Protein AF-J9FJ60-F1 (afdb_monomer_lite)

Foldseek 3Di:
DKFFLDFDWDQALVRDTDTFCPPPDDGGKAFQDKAVGGDQAPVSVQVSQQPDPAQWIWTFIQDPNDTDITITGWGQHVVRGTDNRTDIGNDDDDDFAFPDADPVQKTWRFDAFDADPSPRHRDDDQKAWDFDWAFPDWAPADVVGHIDTDIDGDDDPVGTQFMWHDTDRGGTMGGGPCVVVRDPDPPDD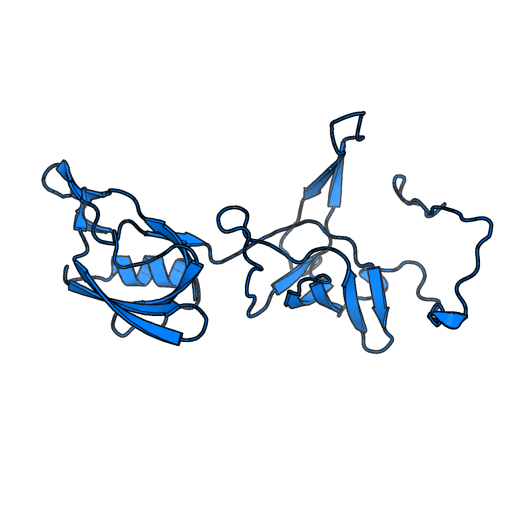DDDDPVPDDDDDDDDWDCPVPDTD

Sequence (213 aa):
GVMVLGTDAVEGADGNPCEPADHIVRQGDYITGLNDEVITNKKELIAAVKKLDNENVVLHLRRKDHPVDVRLKAVESSEKEYRLGIWVRDNAQGLGTVTFLNGNSQFGALGHGIHDVDTNELLEIAKGSLYETSISSIQKGEDGSPGGMEGVIVYNRYNLLGEITKNTEAGIFGTVDRIDELFADQTPLKAGEKTEIEKGPAKIRCCVDGAVK

Radius of gyration: 22.73 Å; chains: 1; bounding box: 59×41×57 Å

Organism: NCBI:txid749906

InterPro domains:
  IPR008763 Peptidase S55, SpoIVB [PF05580] (80-210)
  IPR008763 Peptidase S55, SpoIVB [PS51494] (66-213)
  IPR036034 PDZ superfamily [G3DSA:2.30.42.10] (1-83)
  IPR036034 PDZ superfamily [SSF50156] (19-101)

Structure (mmCIF, N/CA/C/O backbone):
data_AF-J9FJ60-F1
#
_entry.id   AF-J9FJ60-F1
#
loop_
_atom_site.group_PDB
_atom_site.id
_atom_site.type_symbol
_atom_site.label_atom_id
_atom_site.label_alt_id
_atom_site.label_comp_id
_atom_site.label_asym_id
_atom_site.label_entity_id
_atom_site.label_seq_id
_atom_site.pdbx_PDB_ins_code
_atom_site.Cartn_x
_atom_site.Cartn_y
_atom_site.Cartn_z
_atom_site.occupancy
_atom_site.B_iso_or_equiv
_atom_site.auth_seq_id
_atom_site.auth_comp_id
_atom_site.auth_asym_id
_atom_site.auth_atom_id
_atom_site.pdbx_PDB_model_num
ATOM 1 N N . GLY A 1 1 ? 2.332 -6.542 -7.787 1.00 84.69 1 GLY A N 1
ATOM 2 C CA . GLY A 1 1 ? 2.510 -5.633 -8.927 1.00 84.69 1 GLY A CA 1
ATOM 3 C C . GLY A 1 1 ? 2.683 -4.232 -8.395 1.00 84.69 1 GLY A C 1
ATOM 4 O O . GLY A 1 1 ? 2.291 -3.976 -7.264 1.00 84.69 1 GLY A O 1
ATOM 5 N N . VAL A 1 2 ? 3.279 -3.348 -9.180 1.00 90.12 2 VAL A N 1
ATOM 6 C CA . VAL A 1 2 ? 3.623 -1.979 -8.781 1.00 90.12 2 VAL A CA 1
ATOM 7 C C . VAL A 1 2 ? 2.689 -1.011 -9.502 1.00 90.12 2 VAL A C 1
ATOM 9 O O . VAL A 1 2 ? 2.573 -1.087 -10.720 1.00 90.12 2 VAL A O 1
ATOM 12 N N . MET A 1 3 ? 2.014 -0.125 -8.774 1.00 90.25 3 MET A N 1
ATOM 13 C CA . MET A 1 3 ? 1.047 0.809 -9.348 1.00 90.25 3 MET A CA 1
ATOM 14 C C . MET A 1 3 ? 1.745 1.975 -10.052 1.00 90.25 3 MET A C 1
ATOM 16 O O . MET A 1 3 ? 2.708 2.536 -9.527 1.00 90.25 3 MET A O 1
ATOM 20 N N . VAL A 1 4 ? 1.237 2.354 -11.221 1.00 91.88 4 VAL A N 1
ATOM 21 C CA . VAL A 1 4 ? 1.655 3.518 -12.002 1.00 91.88 4 VAL A CA 1
ATOM 22 C C . VAL A 1 4 ? 0.936 4.758 -11.478 1.00 91.88 4 VAL A C 1
ATOM 24 O O . VAL A 1 4 ? -0.292 4.823 -11.479 1.00 91.88 4 VAL A O 1
ATOM 27 N N . LEU A 1 5 ? 1.710 5.755 -11.057 1.00 89.69 5 LEU A N 1
ATOM 28 C CA . LEU A 1 5 ? 1.213 7.071 -10.648 1.00 89.69 5 LEU A CA 1
ATOM 29 C C . LEU A 1 5 ? 1.136 8.045 -11.827 1.00 89.69 5 LEU A C 1
ATOM 31 O O . LEU A 1 5 ? 0.314 8.952 -11.826 1.00 89.69 5 LEU A O 1
ATOM 35 N N . GLY A 1 6 ? 1.983 7.848 -12.836 1.00 90.56 6 GLY A N 1
ATOM 36 C CA . GLY A 1 6 ? 2.052 8.704 -14.011 1.00 90.56 6 GLY A CA 1
ATOM 37 C C . GLY A 1 6 ? 3.302 8.437 -14.839 1.00 90.56 6 GLY A C 1
ATOM 38 O O . GLY A 1 6 ? 4.083 7.527 -14.546 1.00 90.56 6 GLY A O 1
ATOM 39 N N . THR A 1 7 ? 3.484 9.253 -15.867 1.00 93.12 7 THR A N 1
ATOM 40 C CA . THR A 1 7 ? 4.643 9.233 -16.761 1.00 93.12 7 THR A CA 1
ATOM 41 C C . THR A 1 7 ? 5.279 10.608 -16.820 1.00 93.12 7 THR A C 1
ATOM 43 O O . THR A 1 7 ? 4.607 11.607 -16.580 1.00 93.12 7 THR A O 1
ATOM 46 N N . ASP A 1 8 ? 6.574 10.651 -17.107 1.00 93.25 8 ASP A N 1
ATOM 47 C CA . ASP A 1 8 ? 7.331 11.896 -17.194 1.00 93.25 8 ASP A CA 1
ATOM 48 C C . ASP A 1 8 ? 8.482 11.762 -18.191 1.00 93.25 8 ASP A C 1
ATOM 50 O O . ASP A 1 8 ? 8.923 10.649 -18.517 1.00 93.25 8 ASP A O 1
ATOM 54 N N . ALA A 1 9 ? 8.968 12.905 -18.661 1.00 92.44 9 ALA A N 1
ATOM 55 C CA . ALA A 1 9 ? 10.095 12.969 -19.567 1.00 92.44 9 ALA A CA 1
ATOM 56 C C . ALA A 1 9 ? 11.381 12.511 -18.867 1.00 92.44 9 ALA A C 1
ATOM 58 O O . ALA A 1 9 ? 11.663 12.837 -17.713 1.00 92.44 9 ALA A O 1
ATOM 59 N N . VAL A 1 10 ? 12.198 11.758 -19.597 1.00 92.12 10 VAL A N 1
ATOM 60 C CA . VAL A 1 10 ? 13.539 11.346 -19.187 1.00 92.12 10 VAL A CA 1
ATOM 61 C C . VAL A 1 10 ? 14.554 11.851 -20.196 1.00 92.12 10 VAL A C 1
ATOM 63 O O . VAL A 1 10 ? 14.302 11.862 -21.397 1.00 92.12 10 VAL A O 1
ATOM 66 N N . GLU A 1 11 ? 15.708 12.281 -19.705 1.00 92.00 11 GLU A N 1
ATOM 67 C CA . GLU A 1 11 ? 16.803 12.742 -20.553 1.00 92.00 11 GLU A CA 1
ATOM 68 C C . GLU A 1 11 ? 17.521 11.544 -21.192 1.00 92.00 11 GLU A C 1
ATOM 70 O O . GLU A 1 11 ? 17.985 10.640 -20.486 1.00 92.00 11 GLU A O 1
ATOM 75 N N . GLY A 1 12 ? 17.580 11.529 -22.524 1.00 89.31 12 GLY A N 1
ATOM 76 C CA . GLY A 1 12 ? 18.338 10.547 -23.292 1.00 89.31 12 GLY A CA 1
ATOM 77 C C . GLY A 1 12 ? 19.839 10.822 -23.292 1.00 89.31 12 GLY A C 1
ATOM 78 O O . GLY A 1 12 ? 20.305 11.888 -22.896 1.00 89.31 12 GLY A O 1
ATOM 79 N N . ALA A 1 13 ? 20.624 9.860 -23.775 1.00 88.69 13 ALA A N 1
ATOM 80 C CA . ALA A 1 13 ? 22.074 10.002 -23.924 1.00 88.69 13 ALA A CA 1
ATOM 81 C C . ALA A 1 13 ? 22.496 11.178 -24.833 1.00 88.69 13 ALA A C 1
ATOM 83 O O . ALA A 1 13 ? 23.633 11.642 -24.753 1.00 88.69 13 ALA A O 1
ATOM 84 N N . ASP A 1 14 ? 21.592 11.665 -25.685 1.00 86.31 14 ASP A N 1
ATOM 85 C CA . ASP A 1 14 ? 21.761 12.844 -26.537 1.00 86.31 14 ASP A CA 1
ATOM 86 C C . ASP A 1 14 ? 21.393 14.172 -25.842 1.00 86.31 14 ASP A C 1
ATOM 88 O O . ASP A 1 14 ? 21.536 15.235 -26.447 1.00 86.31 14 ASP A O 1
ATOM 92 N N . GLY A 1 15 ? 20.947 14.124 -24.582 1.00 86.25 15 GLY A N 1
ATOM 93 C CA . GLY A 1 15 ? 20.504 15.278 -23.797 1.00 86.25 15 GLY A CA 1
ATOM 94 C C . GLY A 1 15 ? 19.081 15.745 -24.115 1.00 86.25 15 GLY A C 1
ATOM 95 O O . GLY A 1 15 ? 18.634 16.750 -23.561 1.00 86.25 15 GLY A O 1
ATOM 96 N N . ASN A 1 16 ? 18.354 15.055 -25.002 1.00 89.56 16 ASN A N 1
ATOM 97 C CA . ASN A 1 16 ? 16.987 15.429 -25.349 1.00 89.56 16 ASN A CA 1
ATOM 98 C C . ASN A 1 16 ? 15.974 14.771 -24.397 1.00 89.56 16 ASN A C 1
ATOM 100 O O . ASN A 1 16 ? 16.150 13.612 -24.009 1.00 89.56 16 ASN A O 1
ATOM 104 N N . PRO A 1 17 ? 14.886 15.473 -24.029 1.00 90.25 17 PRO A N 1
ATOM 105 C CA . PRO A 1 17 ? 13.798 14.873 -23.272 1.00 90.25 17 PRO A CA 1
ATOM 106 C C . PRO A 1 17 ? 13.021 13.881 -24.148 1.00 90.25 17 PRO A C 1
ATOM 108 O O . PRO A 1 17 ? 12.629 14.188 -25.276 1.00 90.25 17 PRO A O 1
ATOM 111 N N . CYS A 1 18 ? 12.770 12.694 -23.607 1.00 90.50 18 CYS A N 1
ATOM 112 C CA . CYS A 1 18 ? 11.986 11.637 -24.230 1.00 90.50 18 CYS A CA 1
ATOM 113 C C . CYS A 1 18 ? 10.905 11.146 -23.267 1.00 90.50 18 CYS A C 1
ATOM 115 O O . CYS A 1 18 ? 11.170 10.946 -22.085 1.00 90.50 18 CYS A O 1
ATOM 117 N N . GLU A 1 19 ? 9.709 10.865 -23.778 1.00 92.25 19 GLU A N 1
ATOM 118 C CA . GLU A 1 19 ? 8.585 10.339 -22.993 1.00 92.25 19 GLU A CA 1
ATOM 119 C C . GLU A 1 19 ? 8.240 8.908 -23.445 1.00 92.25 19 GLU A C 1
ATOM 121 O O . GLU A 1 19 ? 7.269 8.682 -24.165 1.00 92.25 19 GLU A O 1
ATOM 126 N N . PRO A 1 20 ? 9.056 7.902 -23.083 1.00 91.62 20 PRO A N 1
ATOM 127 C CA . PRO A 1 20 ? 8.961 6.562 -23.667 1.00 91.62 20 PRO A CA 1
ATOM 128 C C . PRO A 1 20 ? 7.696 5.789 -23.291 1.00 91.62 20 PRO A C 1
ATOM 130 O O . PRO A 1 20 ? 7.344 4.831 -23.976 1.00 91.62 20 PRO A O 1
ATOM 133 N N . ALA A 1 21 ? 7.031 6.171 -22.201 1.00 91.81 21 ALA A N 1
ATOM 134 C CA . ALA A 1 21 ? 5.826 5.515 -21.708 1.00 91.81 21 ALA A CA 1
ATOM 135 C C . ALA A 1 21 ? 4.552 6.354 -21.895 1.00 91.81 21 ALA A C 1
ATOM 137 O O . ALA A 1 21 ? 3.466 5.871 -21.549 1.00 91.81 21 ALA A O 1
ATOM 138 N N . ASP A 1 22 ? 4.666 7.569 -22.443 1.00 89.44 22 ASP A N 1
ATOM 139 C CA . ASP A 1 22 ? 3.507 8.431 -22.661 1.00 89.44 22 ASP A CA 1
ATOM 140 C C . ASP A 1 22 ? 2.491 7.757 -23.592 1.00 89.44 22 ASP A C 1
ATOM 142 O O . ASP A 1 22 ? 2.831 7.027 -24.525 1.00 89.44 22 ASP A O 1
ATOM 146 N N . HIS A 1 23 ? 1.214 7.931 -23.256 1.00 85.94 23 HIS A N 1
ATOM 147 C CA . HIS A 1 23 ? 0.045 7.319 -23.895 1.00 85.94 23 HIS A CA 1
ATOM 148 C C . HIS A 1 23 ? -0.007 5.773 -23.917 1.00 85.94 23 HIS A C 1
ATOM 150 O O . HIS A 1 23 ? -1.023 5.204 -24.336 1.00 85.94 23 HIS A O 1
ATOM 156 N N . ILE A 1 24 ? 1.028 5.077 -23.437 1.00 92.75 24 ILE A N 1
ATOM 157 C CA . ILE A 1 24 ? 1.118 3.611 -23.406 1.00 92.75 24 ILE A CA 1
ATOM 158 C C . ILE A 1 24 ? 0.610 3.078 -22.060 1.00 92.75 24 ILE A C 1
ATOM 160 O O . ILE A 1 24 ? -0.337 2.278 -22.003 1.00 92.75 24 ILE A O 1
ATOM 164 N N . VAL A 1 25 ? 1.216 3.551 -20.970 1.00 93.62 25 VAL A N 1
ATOM 165 C CA . VAL A 1 25 ? 0.794 3.237 -19.599 1.00 93.62 25 VAL A CA 1
ATOM 166 C C . VAL A 1 25 ? -0.126 4.335 -19.074 1.00 93.62 25 VAL A C 1
ATOM 168 O O . VAL A 1 25 ? -0.115 5.464 -19.561 1.00 93.62 25 VAL A O 1
ATOM 171 N N . ARG A 1 26 ? -0.977 4.000 -18.108 1.00 91.44 26 ARG A N 1
ATOM 172 C CA . ARG A 1 26 ? -1.944 4.930 -17.519 1.00 91.44 26 ARG A CA 1
ATOM 173 C C . ARG A 1 26 ? -1.833 4.904 -16.006 1.00 91.44 26 ARG A C 1
ATOM 175 O O . ARG A 1 26 ? -1.519 3.871 -15.419 1.00 91.44 26 ARG A O 1
ATOM 182 N N . GLN A 1 27 ? -2.131 6.039 -15.386 1.00 90.38 27 GLN A N 1
ATOM 183 C CA . GLN A 1 27 ? -2.304 6.116 -13.942 1.00 90.38 27 GLN A CA 1
ATOM 184 C C . GLN A 1 27 ? -3.335 5.066 -13.481 1.00 90.38 27 GLN A C 1
ATOM 186 O O . GLN A 1 27 ? -4.368 4.888 -14.132 1.00 90.38 27 GLN A O 1
ATOM 191 N N . GLY A 1 28 ? -3.013 4.344 -12.406 1.00 87.75 28 GLY A N 1
ATOM 192 C CA . GLY A 1 28 ? -3.805 3.219 -11.889 1.00 87.75 28 GLY A CA 1
ATOM 193 C C . GLY A 1 28 ? -3.486 1.854 -12.521 1.00 87.75 28 GLY A C 1
ATOM 194 O O . GLY A 1 28 ? -3.962 0.829 -12.033 1.00 87.75 28 GLY A O 1
ATOM 195 N N . ASP A 1 29 ? -2.656 1.784 -13.570 1.00 92.00 29 ASP A N 1
ATOM 196 C CA . ASP A 1 29 ? -2.159 0.494 -14.064 1.00 92.00 29 ASP A CA 1
ATOM 197 C C . ASP A 1 29 ? -1.246 -0.166 -13.026 1.00 92.00 29 ASP A C 1
ATOM 199 O O . ASP A 1 29 ? -0.419 0.492 -12.400 1.00 92.00 29 ASP A O 1
ATOM 203 N N . TYR A 1 30 ? -1.325 -1.488 -12.893 1.00 93.00 30 TYR A N 1
ATOM 204 C CA . TYR A 1 30 ? -0.374 -2.257 -12.093 1.00 93.00 30 TYR A CA 1
ATOM 205 C C . TYR A 1 30 ? 0.620 -2.973 -12.999 1.00 93.00 30 TYR A C 1
ATOM 207 O O . TYR A 1 30 ? 0.236 -3.871 -13.740 1.00 93.00 30 TYR A O 1
ATOM 215 N N . ILE A 1 31 ? 1.906 -2.647 -12.896 1.00 95.75 31 ILE A N 1
ATOM 216 C CA . ILE A 1 31 ? 2.987 -3.400 -13.534 1.00 95.75 31 ILE A CA 1
ATOM 217 C C . ILE A 1 31 ? 3.153 -4.726 -12.793 1.00 95.75 31 ILE A C 1
ATOM 219 O O . ILE A 1 31 ? 3.509 -4.759 -11.613 1.00 95.75 31 ILE A O 1
ATOM 223 N N . THR A 1 32 ? 2.881 -5.827 -13.482 1.00 95.56 32 THR A N 1
ATOM 224 C CA . THR A 1 32 ? 2.992 -7.196 -12.962 1.00 95.56 32 THR A CA 1
ATOM 225 C C . THR A 1 32 ? 4.187 -7.951 -13.537 1.00 95.56 32 THR A C 1
ATOM 227 O O . THR A 1 32 ? 4.543 -9.003 -13.011 1.00 95.56 32 THR A O 1
ATOM 230 N N . GLY A 1 33 ? 4.828 -7.422 -14.582 1.00 96.81 33 GLY A N 1
ATOM 231 C CA . GLY A 1 33 ? 6.001 -8.026 -15.210 1.00 96.81 33 GLY A CA 1
ATOM 232 C C . GLY A 1 33 ? 6.756 -7.061 -16.128 1.00 96.81 33 GLY A C 1
ATOM 233 O O . GLY A 1 33 ? 6.175 -6.095 -16.628 1.00 96.81 33 GLY A O 1
ATOM 234 N N . LEU A 1 34 ? 8.038 -7.344 -16.354 1.00 96.56 34 LEU A N 1
ATOM 235 C CA . LEU A 1 34 ? 8.901 -6.685 -17.339 1.00 96.56 34 LEU A CA 1
ATOM 236 C C . LEU A 1 34 ? 9.665 -7.777 -18.096 1.00 96.56 34 LEU A C 1
ATOM 238 O O . LEU A 1 34 ? 10.481 -8.479 -17.499 1.00 96.56 34 LEU A O 1
ATOM 242 N N . ASN A 1 35 ? 9.420 -7.901 -19.401 1.00 94.38 35 ASN A N 1
ATOM 243 C CA . ASN A 1 35 ? 9.891 -9.019 -20.220 1.00 94.38 35 ASN A CA 1
ATOM 244 C C . ASN A 1 35 ? 9.558 -10.359 -19.530 1.00 94.38 35 ASN A C 1
ATOM 246 O O . ASN A 1 35 ? 8.428 -10.563 -19.098 1.00 94.38 35 ASN A O 1
ATOM 250 N N . ASP A 1 36 ? 10.539 -11.244 -19.366 1.00 92.50 36 ASP A N 1
ATOM 251 C CA . ASP A 1 36 ? 10.352 -12.551 -18.730 1.00 92.50 36 ASP A CA 1
ATOM 252 C C . ASP A 1 36 ? 10.400 -12.506 -17.184 1.00 92.50 36 ASP A C 1
ATOM 254 O O . ASP A 1 36 ? 10.281 -13.546 -16.531 1.00 92.50 36 ASP A O 1
ATOM 258 N N . GLU A 1 37 ? 10.581 -11.328 -16.566 1.00 94.25 37 GLU A N 1
ATOM 259 C CA . GLU A 1 37 ? 10.630 -11.178 -15.104 1.00 94.25 37 GLU A CA 1
ATOM 260 C C . GLU A 1 37 ? 9.252 -10.820 -14.518 1.00 94.25 37 GLU A C 1
ATOM 262 O O . GLU A 1 37 ? 8.603 -9.849 -14.916 1.00 94.25 37 GLU A O 1
ATOM 267 N N . VAL A 1 38 ? 8.817 -11.583 -13.508 1.00 95.69 38 VAL A N 1
ATOM 268 C CA . VAL A 1 38 ? 7.623 -11.271 -12.708 1.00 95.69 38 VAL A CA 1
ATOM 269 C C . VAL A 1 38 ? 7.956 -10.161 -11.718 1.00 95.69 38 VAL A C 1
ATOM 271 O O . VAL A 1 38 ? 8.941 -10.251 -10.990 1.00 95.69 38 VAL A O 1
ATOM 274 N N . ILE A 1 39 ? 7.100 -9.140 -11.653 1.00 95.31 39 ILE A N 1
ATOM 275 C CA . ILE A 1 39 ? 7.295 -7.969 -10.801 1.00 95.31 39 ILE A CA 1
ATOM 276 C C . ILE A 1 39 ? 6.218 -7.919 -9.717 1.00 95.31 39 ILE A C 1
ATOM 278 O O . ILE A 1 39 ? 5.031 -7.676 -9.965 1.00 95.31 39 ILE A O 1
ATOM 282 N N . THR A 1 40 ? 6.644 -8.095 -8.469 1.00 89.75 40 THR A N 1
ATOM 283 C CA . THR A 1 40 ? 5.768 -8.024 -7.298 1.00 89.75 40 THR A CA 1
ATOM 284 C C . THR A 1 40 ? 5.913 -6.711 -6.539 1.00 89.75 40 THR A C 1
ATOM 286 O O . THR A 1 40 ? 4.901 -6.219 -6.039 1.00 89.75 40 THR A O 1
ATOM 289 N N . ASN A 1 41 ? 7.115 -6.123 -6.520 1.00 89.12 41 ASN A N 1
ATOM 290 C CA . ASN A 1 41 ? 7.461 -4.914 -5.768 1.00 89.12 41 ASN A CA 1
ATOM 291 C C . ASN A 1 41 ? 8.400 -3.973 -6.552 1.00 89.12 41 ASN A C 1
ATOM 293 O O . ASN A 1 41 ? 8.971 -4.329 -7.584 1.00 89.12 41 ASN A O 1
ATOM 297 N N . LYS A 1 42 ? 8.580 -2.748 -6.050 1.00 90.06 42 LYS A N 1
ATOM 298 C CA . LYS A 1 42 ? 9.380 -1.692 -6.687 1.00 90.06 42 LYS A CA 1
ATOM 299 C C . LYS A 1 42 ? 10.854 -2.065 -6.802 1.00 90.06 42 LYS A C 1
ATOM 301 O O . LYS A 1 42 ? 11.497 -1.680 -7.776 1.00 90.06 42 LYS A O 1
ATOM 306 N N . LYS A 1 43 ? 11.407 -2.805 -5.834 1.00 90.25 43 LYS A N 1
ATOM 307 C CA . LYS A 1 43 ? 12.819 -3.226 -5.880 1.00 90.25 43 LYS A CA 1
ATOM 308 C C . LYS A 1 43 ? 13.067 -4.181 -7.043 1.00 90.25 43 LYS A C 1
ATOM 310 O O . LYS A 1 43 ? 14.058 -4.010 -7.745 1.00 90.25 43 LYS A O 1
ATOM 315 N N . GLU A 1 44 ? 12.162 -5.132 -7.257 1.00 94.25 44 GLU A N 1
ATOM 316 C CA . GLU A 1 44 ? 12.192 -6.038 -8.411 1.00 94.25 44 GLU A CA 1
ATOM 317 C C . GLU A 1 44 ? 12.076 -5.267 -9.722 1.00 94.25 44 GLU A C 1
ATOM 319 O O . GLU A 1 44 ? 12.888 -5.490 -10.612 1.00 94.25 44 GLU A O 1
ATOM 324 N N . LEU A 1 45 ? 11.155 -4.299 -9.819 1.00 94.56 45 LEU A N 1
ATOM 325 C CA . LEU A 1 45 ? 11.018 -3.475 -11.025 1.00 94.56 45 LEU A CA 1
ATOM 326 C C . LEU A 1 45 ? 12.310 -2.715 -11.347 1.00 94.56 45 LEU A C 1
ATOM 328 O O . LEU A 1 45 ? 12.789 -2.758 -12.476 1.00 94.56 45 LEU A O 1
ATOM 332 N N . ILE A 1 46 ? 12.904 -2.050 -10.351 1.00 92.12 46 ILE A N 1
ATOM 333 C CA . ILE A 1 46 ? 14.169 -1.319 -10.523 1.00 92.12 46 ILE A CA 1
ATOM 334 C C . ILE A 1 46 ? 15.292 -2.276 -10.935 1.00 92.12 46 ILE A C 1
ATOM 336 O O . ILE A 1 46 ? 16.086 -1.946 -11.813 1.00 92.12 46 ILE A O 1
ATOM 340 N N . ALA A 1 47 ? 15.372 -3.456 -10.316 1.00 93.56 47 ALA A N 1
ATOM 341 C CA . ALA A 1 47 ? 16.377 -4.453 -10.661 1.00 93.56 47 ALA A CA 1
ATOM 342 C C . ALA A 1 47 ? 16.200 -4.970 -12.097 1.00 93.56 47 ALA A C 1
ATOM 344 O O . ALA A 1 47 ? 17.191 -5.093 -12.810 1.00 93.56 47 ALA A O 1
ATOM 345 N N . ALA A 1 48 ? 14.965 -5.223 -12.530 1.00 94.50 48 ALA A N 1
ATOM 346 C CA . ALA A 1 48 ? 14.657 -5.681 -13.879 1.00 94.50 48 ALA A CA 1
ATOM 347 C C . ALA A 1 48 ? 15.004 -4.612 -14.930 1.00 94.50 48 ALA A C 1
ATOM 349 O O . ALA A 1 48 ? 15.658 -4.919 -15.921 1.00 94.50 48 ALA A O 1
ATOM 350 N N . VAL A 1 49 ? 14.678 -3.338 -14.669 1.00 93.31 49 VAL A N 1
ATOM 351 C CA . VAL A 1 49 ? 15.053 -2.212 -15.548 1.00 93.31 49 VAL A CA 1
ATOM 352 C C . VAL A 1 49 ? 16.575 -2.068 -15.660 1.00 93.31 49 VAL A C 1
ATOM 354 O O . VAL A 1 49 ? 17.095 -1.839 -16.746 1.00 93.31 49 VAL A O 1
ATOM 357 N N . LYS A 1 50 ? 17.316 -2.262 -14.563 1.00 91.12 50 LYS A N 1
ATOM 358 C CA . LYS A 1 50 ? 18.789 -2.202 -14.570 1.00 91.12 50 LYS A CA 1
ATOM 359 C C . LYS A 1 50 ? 19.463 -3.338 -15.340 1.00 91.12 50 LYS A C 1
ATOM 361 O O . LYS A 1 50 ? 20.618 -3.193 -15.722 1.00 91.12 50 LYS A O 1
ATOM 366 N N . LYS A 1 51 ? 18.781 -4.469 -15.528 1.00 91.31 51 LYS A N 1
ATOM 367 C CA . LYS A 1 51 ? 19.292 -5.615 -16.295 1.00 91.31 51 LYS A CA 1
ATOM 368 C C . LYS A 1 51 ? 19.008 -5.510 -17.790 1.00 91.31 51 LYS A C 1
ATOM 370 O O . LYS A 1 51 ? 19.445 -6.389 -18.527 1.00 91.31 51 LYS A O 1
ATOM 375 N N . LEU A 1 52 ? 18.255 -4.499 -18.226 1.00 91.12 52 LEU A N 1
ATOM 376 C CA . LEU A 1 52 ? 17.938 -4.327 -19.636 1.00 91.12 52 LEU A CA 1
ATOM 377 C C . LEU A 1 52 ? 19.226 -4.194 -20.449 1.00 91.12 52 LEU A C 1
ATOM 379 O O . LEU A 1 52 ? 20.085 -3.364 -20.162 1.00 91.12 52 LEU A O 1
ATOM 383 N N . ASP A 1 53 ? 19.336 -5.029 -21.471 1.00 85.81 53 ASP A N 1
ATOM 384 C CA . ASP A 1 53 ? 20.398 -5.029 -22.475 1.00 85.81 53 ASP A CA 1
ATOM 385 C C . ASP A 1 53 ? 19.894 -4.532 -23.842 1.0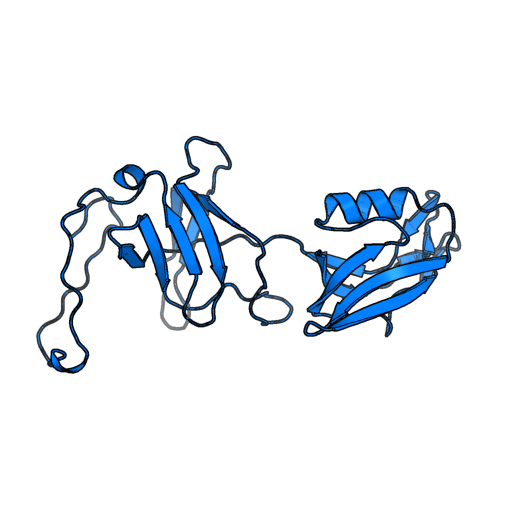0 85.81 53 ASP A C 1
ATOM 387 O O . ASP A 1 53 ? 20.683 -4.300 -24.758 1.00 85.81 53 ASP A O 1
ATOM 391 N N . ASN A 1 54 ? 18.580 -4.331 -23.963 1.00 84.69 54 ASN A N 1
ATOM 392 C CA . ASN A 1 54 ? 17.881 -3.863 -25.149 1.00 84.69 54 ASN A CA 1
ATOM 393 C C . ASN A 1 54 ? 16.901 -2.747 -24.772 1.00 84.69 54 ASN A C 1
ATOM 395 O O . ASN A 1 54 ? 16.213 -2.807 -23.753 1.00 84.69 54 ASN A O 1
ATOM 399 N N . GLU A 1 55 ? 16.805 -1.753 -25.647 1.00 87.38 55 GLU A N 1
ATOM 400 C CA . GLU A 1 55 ? 15.844 -0.658 -25.562 1.00 87.38 55 GLU A CA 1
ATOM 401 C C . GLU A 1 55 ? 14.385 -1.129 -25.700 1.00 87.38 55 GLU A C 1
ATOM 403 O O . GLU A 1 55 ? 13.486 -0.509 -25.149 1.00 87.38 55 GLU A O 1
ATOM 408 N N . ASN A 1 56 ? 14.103 -2.221 -26.412 1.00 93.56 56 ASN A N 1
ATOM 409 C CA . ASN A 1 56 ? 12.734 -2.699 -26.610 1.00 93.56 56 ASN A CA 1
ATOM 410 C C . ASN A 1 56 ? 12.296 -3.572 -25.437 1.00 93.56 56 ASN A C 1
ATOM 412 O O . ASN A 1 56 ? 12.858 -4.645 -25.218 1.00 93.56 56 ASN A O 1
ATOM 416 N N . VAL A 1 57 ? 11.249 -3.145 -24.732 1.00 94.94 57 VAL A N 1
ATOM 417 C CA . VAL A 1 57 ? 10.732 -3.855 -23.559 1.00 94.94 57 VAL A CA 1
ATOM 418 C C . VAL A 1 57 ? 9.243 -4.145 -23.681 1.00 94.94 57 VAL A C 1
ATOM 420 O O . VAL A 1 57 ? 8.482 -3.385 -24.287 1.00 94.94 57 VAL A O 1
ATOM 423 N N . VAL A 1 58 ? 8.827 -5.256 -23.081 1.00 96.44 58 VAL A N 1
ATOM 424 C CA . VAL A 1 58 ? 7.424 -5.623 -22.886 1.00 96.44 58 VAL A CA 1
ATOM 425 C C . VAL A 1 58 ? 7.081 -5.399 -21.418 1.00 96.44 58 VAL A C 1
ATOM 427 O O . VAL A 1 58 ? 7.704 -5.987 -20.538 1.00 96.44 58 VAL A O 1
ATOM 430 N N . LEU A 1 59 ? 6.086 -4.562 -21.139 1.00 96.75 59 LEU A N 1
ATOM 431 C CA . LEU A 1 59 ? 5.481 -4.476 -19.813 1.00 96.75 59 LEU A CA 1
ATOM 432 C C . LEU A 1 59 ? 4.222 -5.334 -19.779 1.00 96.75 59 LEU A C 1
ATOM 434 O O . LEU A 1 59 ? 3.330 -5.165 -20.612 1.00 96.75 59 LEU A O 1
ATOM 438 N N . HIS A 1 60 ? 4.141 -6.190 -18.767 1.00 97.38 60 HIS A N 1
ATOM 439 C CA . HIS A 1 60 ? 2.916 -6.883 -18.399 1.00 97.38 60 HIS A CA 1
ATOM 440 C C . HIS A 1 60 ? 2.188 -6.033 -17.364 1.00 97.38 60 HIS A C 1
ATOM 442 O O . HIS A 1 60 ? 2.722 -5.767 -16.282 1.00 97.38 60 HIS A O 1
ATOM 448 N N . LEU A 1 61 ? 0.986 -5.583 -17.704 1.00 96.12 61 LEU A N 1
ATOM 449 C CA . LEU A 1 61 ? 0.162 -4.713 -16.879 1.00 96.12 61 LEU A CA 1
ATOM 450 C C . LEU A 1 61 ? -1.134 -5.418 -16.490 1.00 96.12 61 LEU A C 1
ATOM 452 O O . LEU A 1 61 ? -1.661 -6.250 -17.225 1.00 96.12 61 LEU A O 1
ATOM 456 N N . ARG A 1 62 ? -1.718 -4.994 -15.375 1.00 93.81 62 ARG A N 1
ATOM 457 C CA . ARG A 1 62 ? -3.122 -5.226 -15.054 1.00 93.81 62 ARG A CA 1
ATOM 458 C C . ARG A 1 62 ? -3.836 -3.883 -14.999 1.00 93.81 62 ARG A C 1
ATOM 460 O O . ARG A 1 62 ? -3.512 -3.044 -14.161 1.00 93.81 62 ARG A O 1
ATOM 467 N N . ARG A 1 63 ? -4.817 -3.699 -15.882 1.00 91.75 63 ARG A N 1
ATOM 468 C CA . ARG A 1 63 ? -5.634 -2.486 -16.004 1.00 91.75 63 ARG A CA 1
ATOM 469 C C . ARG A 1 63 ? -7.089 -2.840 -15.729 1.00 91.75 63 ARG A C 1
ATOM 471 O O . ARG A 1 63 ? -7.690 -3.569 -16.516 1.00 91.75 63 ARG A O 1
ATOM 478 N N . LYS A 1 64 ? -7.662 -2.328 -14.632 1.00 85.56 64 LYS A N 1
ATOM 479 C CA . LYS A 1 64 ? -9.038 -2.658 -14.197 1.00 85.56 64 LYS A CA 1
ATOM 480 C C . LYS A 1 64 ? -9.293 -4.175 -14.210 1.00 85.56 64 LYS A C 1
ATOM 482 O O . LYS A 1 64 ? -10.209 -4.638 -14.883 1.00 85.56 64 LYS A O 1
ATOM 487 N N . ASP A 1 65 ? -8.394 -4.935 -13.587 1.00 84.56 65 ASP A N 1
ATOM 488 C CA . ASP A 1 65 ? -8.372 -6.410 -13.534 1.00 84.56 65 ASP A CA 1
ATOM 489 C C . ASP A 1 65 ? -8.130 -7.179 -14.839 1.00 84.56 65 ASP A C 1
ATOM 491 O O . ASP A 1 65 ? -8.051 -8.406 -14.822 1.00 84.56 65 ASP A O 1
ATOM 495 N N . HIS A 1 66 ? -7.920 -6.495 -15.963 1.00 91.94 66 HIS A N 1
ATOM 496 C CA . HIS A 1 66 ? -7.600 -7.153 -17.226 1.00 91.94 66 HIS A CA 1
ATOM 497 C C . HIS A 1 66 ? -6.085 -7.163 -17.458 1.00 91.94 66 HIS A C 1
ATOM 499 O O . HIS A 1 66 ? -5.455 -6.108 -17.326 1.00 91.94 66 HIS A O 1
ATOM 505 N N . PRO A 1 67 ? -5.487 -8.313 -17.820 1.00 95.00 67 PRO A N 1
ATOM 506 C CA . PRO A 1 67 ? -4.095 -8.356 -18.242 1.00 95.00 67 PRO A CA 1
ATOM 507 C C . PRO A 1 67 ? -3.934 -7.629 -19.583 1.00 95.00 67 PRO A C 1
ATOM 509 O O . PRO A 1 67 ? -4.719 -7.832 -20.512 1.00 95.00 67 PRO A O 1
ATOM 512 N N . VAL A 1 68 ? -2.926 -6.767 -19.674 1.00 96.25 68 VAL A N 1
ATOM 513 C CA . VAL A 1 68 ? -2.594 -5.976 -20.861 1.00 96.25 68 VAL A CA 1
ATOM 514 C C . VAL A 1 68 ? -1.085 -5.990 -21.048 1.00 96.25 68 VAL A C 1
ATOM 516 O O . VAL A 1 68 ? -0.352 -5.556 -20.166 1.00 96.25 68 VAL A O 1
ATOM 519 N N . ASP A 1 69 ? -0.632 -6.405 -22.226 1.00 96.44 69 ASP A N 1
ATOM 520 C CA . ASP A 1 69 ? 0.780 -6.341 -22.590 1.00 96.44 69 ASP A CA 1
ATOM 521 C C . ASP A 1 69 ? 1.024 -5.137 -23.492 1.00 96.44 69 ASP A C 1
ATOM 523 O O . ASP A 1 69 ? 0.342 -4.949 -24.505 1.00 96.44 69 ASP A O 1
ATOM 527 N N . VAL A 1 70 ? 2.017 -4.326 -23.140 1.00 95.88 70 VAL A N 1
ATOM 528 C CA . VAL A 1 70 ? 2.415 -3.161 -23.932 1.00 95.88 70 VAL A CA 1
ATOM 529 C C . VAL A 1 70 ? 3.893 -3.227 -24.271 1.00 95.88 70 VAL A C 1
ATOM 531 O O . VAL A 1 70 ? 4.711 -3.693 -23.483 1.00 95.88 70 VAL A O 1
ATOM 534 N N . ARG A 1 71 ? 4.237 -2.751 -25.466 1.00 95.19 71 ARG A N 1
ATOM 535 C CA . ARG A 1 71 ? 5.624 -2.593 -25.900 1.00 95.19 71 ARG A CA 1
ATOM 536 C C . ARG A 1 71 ? 5.992 -1.126 -25.847 1.00 95.19 71 ARG A C 1
ATOM 538 O O . ARG A 1 71 ? 5.222 -0.300 -26.331 1.00 95.19 71 ARG A O 1
ATOM 545 N N . LEU A 1 72 ? 7.164 -0.830 -25.308 1.00 94.31 72 LEU A N 1
ATOM 546 C CA . LEU A 1 72 ? 7.738 0.506 -25.352 1.00 94.31 72 LEU A CA 1
ATOM 547 C C . LEU A 1 72 ? 9.252 0.434 -25.531 1.00 94.31 72 LEU A C 1
ATOM 549 O O . LEU A 1 72 ? 9.864 -0.627 -25.385 1.00 94.31 72 LEU A O 1
ATOM 553 N N . LYS A 1 73 ? 9.837 1.577 -25.870 1.00 93.12 73 LYS A N 1
ATOM 554 C CA . LYS A 1 73 ? 11.272 1.717 -26.074 1.00 93.12 73 LYS A CA 1
ATOM 555 C C . LYS A 1 73 ? 11.869 2.484 -24.897 1.00 93.12 73 LYS A C 1
ATOM 557 O O . LYS A 1 73 ? 11.624 3.675 -24.762 1.00 93.12 73 LYS A O 1
ATOM 562 N N . ALA A 1 74 ? 12.603 1.793 -24.034 1.00 93.19 74 ALA A N 1
ATOM 563 C CA . ALA A 1 74 ? 13.358 2.381 -22.941 1.00 93.19 74 ALA A CA 1
ATOM 564 C C . ALA A 1 74 ? 14.408 3.365 -23.474 1.00 93.19 74 ALA A C 1
ATOM 566 O O . ALA A 1 74 ? 14.968 3.180 -24.555 1.00 93.19 74 ALA A O 1
ATOM 567 N N . VAL A 1 75 ? 14.681 4.403 -22.691 1.00 93.00 75 VAL A N 1
ATOM 568 C CA . VAL A 1 75 ? 15.642 5.454 -23.036 1.00 93.00 75 VAL A CA 1
ATOM 569 C C . VAL A 1 75 ? 16.918 5.217 -22.244 1.00 93.00 75 VAL A C 1
ATOM 571 O O . VAL A 1 75 ? 16.872 5.139 -21.017 1.00 93.00 75 VAL A O 1
ATOM 574 N N . GLU A 1 76 ? 18.047 5.079 -22.934 1.00 91.25 76 GLU A N 1
ATOM 575 C CA . GLU A 1 76 ? 19.365 5.009 -22.302 1.00 91.25 76 GLU A CA 1
ATOM 576 C C . GLU A 1 76 ? 19.815 6.419 -21.897 1.00 91.25 76 GLU A C 1
ATOM 578 O O . GLU A 1 76 ? 19.784 7.347 -22.710 1.00 91.25 76 GLU A O 1
ATOM 583 N N . SER A 1 77 ? 20.220 6.585 -20.639 1.00 88.12 77 SER A N 1
ATOM 584 C CA . SER A 1 77 ? 20.801 7.827 -20.129 1.00 88.12 77 SER A CA 1
ATOM 585 C C . SER A 1 77 ? 22.284 7.952 -20.501 1.00 88.12 77 SER A C 1
ATOM 587 O O . SER A 1 77 ? 22.942 6.984 -20.886 1.00 88.12 77 SER A O 1
ATOM 589 N N . SER A 1 78 ? 22.865 9.135 -20.297 1.00 84.38 78 SER A N 1
ATOM 590 C CA . SER A 1 78 ? 24.313 9.363 -20.445 1.00 84.38 78 SER A CA 1
ATOM 591 C C . SER A 1 78 ? 25.183 8.485 -19.524 1.00 84.38 78 SER A C 1
ATOM 593 O O . SER A 1 78 ? 26.357 8.254 -19.816 1.00 84.38 78 SER A O 1
ATOM 595 N N . GLU A 1 79 ? 24.606 7.941 -18.448 1.00 85.19 79 GLU A N 1
ATOM 596 C CA . GLU A 1 79 ? 25.249 7.015 -17.506 1.00 85.19 79 GLU A CA 1
ATOM 597 C C . GLU A 1 79 ? 25.126 5.536 -17.927 1.00 85.19 79 GLU A C 1
ATOM 599 O O . GLU A 1 79 ? 25.545 4.653 -17.179 1.00 85.19 79 GLU A O 1
ATOM 604 N N . LYS A 1 80 ? 24.593 5.254 -19.128 1.00 84.00 80 LYS A N 1
ATOM 605 C CA . LYS A 1 80 ? 24.303 3.902 -19.646 1.00 84.00 80 LYS A CA 1
ATOM 606 C C . LYS A 1 80 ? 23.295 3.119 -18.803 1.00 84.00 80 LYS A C 1
ATOM 608 O O . LYS A 1 80 ? 23.366 1.895 -18.696 1.00 84.00 80 LYS A O 1
ATOM 613 N N . GLU A 1 81 ? 22.356 3.829 -18.183 1.00 87.31 81 GLU A N 1
ATOM 614 C CA . GLU A 1 81 ? 21.226 3.226 -17.481 1.00 87.31 81 GLU A CA 1
ATOM 615 C C . GLU A 1 81 ? 19.942 3.426 -18.287 1.00 87.31 81 GLU A C 1
ATOM 617 O O . GLU A 1 81 ? 19.651 4.533 -18.743 1.00 87.31 81 GLU A O 1
ATOM 622 N N . TYR A 1 82 ? 19.131 2.377 -18.422 1.00 92.44 82 TYR A N 1
ATOM 623 C CA . TYR A 1 82 ? 17.822 2.488 -19.059 1.00 92.44 82 TYR A CA 1
ATOM 624 C C . TYR A 1 82 ? 16.778 3.091 -18.116 1.00 92.44 82 TYR A C 1
ATOM 626 O O . TYR A 1 82 ? 16.701 2.760 -16.931 1.00 92.44 82 TYR A O 1
ATOM 634 N N . ARG A 1 83 ? 15.920 3.954 -18.665 1.00 92.31 83 ARG A N 1
ATOM 635 C CA . ARG A 1 83 ? 14.787 4.572 -17.973 1.00 92.31 83 ARG A CA 1
ATOM 636 C C . ARG A 1 83 ? 13.511 4.413 -18.791 1.00 92.31 83 ARG A C 1
ATOM 638 O O . ARG A 1 83 ? 13.515 4.536 -20.013 1.00 92.31 83 ARG A O 1
ATOM 645 N N . LEU A 1 84 ? 12.405 4.162 -18.092 1.00 93.75 84 LEU A N 1
ATOM 646 C CA . LEU A 1 84 ? 11.077 4.004 -18.698 1.00 93.75 84 LEU A CA 1
ATOM 647 C C . LEU A 1 84 ? 10.198 5.255 -18.560 1.00 93.75 84 LEU A C 1
ATOM 649 O O . LEU A 1 84 ? 9.107 5.269 -19.108 1.00 93.75 84 LEU A O 1
ATOM 653 N N . GLY A 1 85 ? 10.621 6.275 -17.803 1.00 93.00 85 GLY A N 1
ATOM 654 C CA . GLY A 1 85 ? 9.800 7.472 -17.562 1.00 93.00 85 GLY A CA 1
ATOM 655 C C . GLY A 1 85 ? 8.472 7.183 -16.852 1.00 93.00 85 GLY A C 1
ATOM 656 O O . GLY A 1 85 ? 7.487 7.863 -17.107 1.00 93.00 85 GLY A O 1
ATOM 657 N N . ILE A 1 86 ? 8.423 6.154 -15.995 1.00 94.56 86 ILE A N 1
ATOM 658 C CA . ILE A 1 86 ? 7.217 5.748 -15.258 1.00 94.56 86 ILE A CA 1
ATOM 659 C C . ILE A 1 86 ? 7.419 6.010 -13.769 1.00 94.56 86 ILE A C 1
ATOM 661 O O . ILE A 1 86 ? 8.354 5.491 -13.152 1.00 94.56 86 ILE A O 1
ATOM 665 N N . TRP A 1 87 ? 6.496 6.762 -13.180 1.00 91.06 87 TRP A N 1
ATOM 666 C CA . TRP A 1 87 ? 6.414 6.973 -11.742 1.00 91.06 87 TRP A CA 1
ATOM 667 C C . TRP A 1 87 ? 5.567 5.886 -11.104 1.00 91.06 87 TRP A C 1
ATOM 669 O O . TRP A 1 87 ? 4.469 5.586 -11.572 1.00 91.06 87 TRP A O 1
ATOM 679 N N . VAL A 1 88 ? 6.081 5.286 -10.032 1.00 90.69 88 VAL A N 1
ATOM 680 C CA . VAL A 1 88 ? 5.486 4.080 -9.459 1.00 90.69 88 VAL A CA 1
ATOM 681 C C . VAL A 1 88 ? 5.453 4.063 -7.931 1.00 90.69 88 VAL A C 1
ATOM 683 O O . VAL A 1 88 ? 6.357 4.590 -7.269 1.00 90.69 88 VAL A O 1
ATOM 686 N N . ARG A 1 89 ? 4.447 3.376 -7.378 1.00 85.88 89 ARG A N 1
ATOM 687 C CA . ARG A 1 89 ? 4.236 3.124 -5.943 1.00 85.88 89 ARG A CA 1
ATOM 688 C C . ARG A 1 89 ? 3.897 1.648 -5.708 1.00 85.88 89 ARG A C 1
ATOM 690 O O . ARG A 1 89 ? 3.109 1.066 -6.445 1.00 85.88 89 ARG A O 1
ATOM 697 N N . ASP A 1 90 ? 4.494 1.029 -4.692 1.00 79.88 90 ASP A N 1
ATOM 698 C CA . ASP A 1 90 ? 4.230 -0.368 -4.296 1.00 79.88 90 ASP A CA 1
ATOM 699 C C . ASP A 1 90 ? 3.840 -0.534 -2.825 1.00 79.88 90 ASP A C 1
ATOM 701 O O . ASP A 1 90 ? 3.562 -1.648 -2.384 1.00 79.88 90 ASP A O 1
ATOM 705 N N . ASN A 1 91 ? 3.822 0.550 -2.053 1.00 74.31 91 ASN A N 1
ATOM 706 C CA . ASN A 1 91 ? 3.427 0.524 -0.657 1.00 74.31 91 ASN A CA 1
ATOM 707 C C . ASN A 1 91 ? 2.649 1.783 -0.264 1.00 74.31 91 ASN A C 1
ATOM 709 O O . ASN A 1 91 ? 2.720 2.828 -0.910 1.00 74.31 91 ASN A O 1
ATOM 713 N N . ALA A 1 92 ? 1.897 1.652 0.822 1.00 79.94 92 ALA A N 1
ATOM 714 C CA . ALA A 1 92 ? 1.242 2.747 1.510 1.00 79.94 92 ALA A CA 1
ATOM 715 C C . ALA A 1 92 ? 1.413 2.547 3.017 1.00 79.94 92 ALA A C 1
ATOM 717 O O . ALA A 1 92 ? 1.561 1.420 3.495 1.00 79.94 92 ALA A O 1
ATOM 718 N N . GLN A 1 93 ? 1.397 3.650 3.756 1.00 82.69 93 GLN A N 1
ATOM 719 C CA . GLN A 1 93 ? 1.434 3.657 5.212 1.00 82.69 93 GLN A CA 1
ATOM 720 C C . GLN A 1 93 ? 0.445 4.697 5.729 1.00 82.69 93 GLN A C 1
ATOM 722 O O . GLN A 1 93 ? 0.220 5.720 5.085 1.00 82.69 93 GLN A O 1
ATOM 727 N N . GLY A 1 94 ? -0.126 4.439 6.897 1.00 83.12 94 GLY A N 1
ATOM 728 C CA . GLY A 1 94 ? -1.086 5.333 7.521 1.00 83.12 94 GLY A CA 1
ATOM 729 C C . GLY A 1 94 ? -1.242 5.017 8.998 1.00 83.12 94 GLY A C 1
ATOM 730 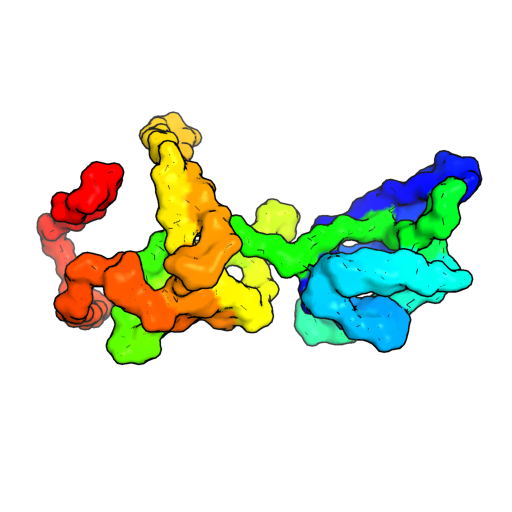O O . GLY A 1 94 ? -0.865 3.939 9.459 1.00 83.12 94 GLY A O 1
ATOM 731 N N . LEU A 1 95 ? -1.796 5.978 9.726 1.00 87.19 95 LEU A N 1
ATOM 732 C CA . LEU A 1 95 ? -2.191 5.811 11.117 1.00 87.19 95 LEU A CA 1
ATOM 733 C C . LEU A 1 95 ? -3.698 5.589 11.151 1.00 87.19 95 LEU A C 1
ATOM 735 O O . LEU A 1 95 ? -4.452 6.313 10.505 1.00 87.19 95 LEU A O 1
ATOM 739 N N . GLY A 1 96 ? -4.128 4.578 11.892 1.00 86.50 96 GLY A N 1
ATOM 740 C CA . GLY A 1 96 ? -5.532 4.222 12.016 1.00 86.50 96 GLY A CA 1
ATOM 741 C C . GLY A 1 96 ? -5.847 3.741 13.420 1.00 86.50 96 GLY A C 1
ATOM 742 O O . GLY A 1 96 ? -4.956 3.407 14.199 1.00 86.50 96 GLY A O 1
ATOM 743 N N . THR A 1 97 ? -7.134 3.702 13.738 1.00 87.38 97 THR A N 1
ATOM 744 C CA . THR A 1 97 ? -7.625 3.195 15.017 1.00 87.38 97 THR A CA 1
ATOM 745 C C . THR A 1 97 ? -8.403 1.915 14.770 1.00 87.38 97 THR A C 1
ATOM 747 O O . THR A 1 97 ? -9.345 1.898 13.976 1.00 87.38 97 THR A O 1
ATOM 750 N N . VAL A 1 98 ? -8.031 0.838 15.461 1.00 89.88 98 VAL A N 1
ATOM 751 C CA . VAL A 1 98 ? -8.822 -0.394 15.445 1.00 89.88 98 VAL A CA 1
ATOM 752 C C . VAL A 1 98 ? -10.160 -0.119 16.130 1.00 89.88 98 VAL A C 1
ATOM 754 O O . VAL A 1 98 ? -10.202 0.289 17.287 1.00 89.88 98 VAL A O 1
ATOM 757 N N . THR A 1 99 ? -11.259 -0.314 15.404 1.00 89.94 99 THR A N 1
ATOM 758 C CA . THR A 1 99 ? -12.618 -0.029 15.882 1.00 89.94 99 THR A CA 1
ATOM 759 C C . THR A 1 99 ? -13.203 -1.204 16.650 1.00 89.94 99 THR A C 1
ATOM 761 O O . THR A 1 99 ? -13.863 -1.011 17.668 1.00 89.94 99 THR A O 1
ATOM 764 N N . PHE A 1 100 ? -12.979 -2.424 16.163 1.00 90.31 100 PHE A N 1
ATOM 765 C CA . PHE A 1 100 ? -13.407 -3.638 16.845 1.00 90.31 100 PHE A CA 1
ATOM 766 C C . PHE A 1 100 ? -12.414 -4.775 16.623 1.00 90.31 100 PHE A C 1
ATOM 768 O O . PHE A 1 100 ? -11.681 -4.800 15.633 1.00 90.31 100 PHE A O 1
ATOM 775 N N . LEU A 1 101 ? -12.468 -5.743 17.531 1.00 91.25 101 LEU A N 1
ATOM 776 C CA . LEU A 1 101 ? -11.838 -7.050 17.433 1.00 91.25 101 LEU A CA 1
ATOM 777 C C . LEU A 1 101 ? -12.884 -8.093 17.840 1.00 91.25 101 LEU A C 1
ATOM 779 O O . LEU A 1 101 ? -13.603 -7.893 18.819 1.00 91.25 101 LEU A O 1
ATOM 783 N N . ASN A 1 102 ? -13.010 -9.180 17.082 1.00 90.12 102 ASN A N 1
ATOM 784 C CA . ASN A 1 102 ? -13.921 -10.273 17.423 1.00 90.12 102 ASN A CA 1
ATOM 785 C C . ASN A 1 102 ? -13.190 -11.444 18.104 1.00 90.12 102 ASN A C 1
ATOM 787 O O . ASN A 1 102 ? -11.963 -11.486 18.167 1.00 90.12 102 ASN A O 1
ATOM 791 N N . GLY A 1 103 ? -13.953 -12.433 18.579 1.00 86.69 103 GLY A N 1
ATOM 792 C CA . GLY A 1 103 ? -13.406 -13.616 19.258 1.00 86.69 103 GLY A CA 1
ATOM 793 C C . GLY A 1 103 ? -12.540 -14.540 18.389 1.00 86.69 103 GLY A C 1
ATOM 794 O O . GLY A 1 103 ? -11.942 -15.467 18.920 1.00 86.69 103 GLY A O 1
ATOM 795 N N . ASN A 1 104 ? -12.452 -14.293 17.078 1.00 89.50 104 ASN A N 1
ATOM 796 C CA . ASN A 1 104 ? -11.570 -15.010 16.151 1.00 89.50 104 ASN A CA 1
ATOM 797 C C . ASN A 1 104 ? -10.294 -14.210 15.838 1.00 89.50 104 ASN A C 1
ATOM 799 O O . ASN A 1 104 ? -9.653 -14.452 14.815 1.00 89.50 104 ASN A O 1
ATOM 803 N N . SER A 1 105 ? -9.976 -13.211 16.663 1.00 90.81 105 SER A N 1
ATOM 804 C CA . SER A 1 105 ? -8.838 -12.309 16.481 1.00 90.81 105 SER A CA 1
ATOM 805 C C . SER A 1 105 ? -8.882 -11.494 15.183 1.00 90.81 105 SER A C 1
ATOM 807 O O . SER A 1 105 ? -7.846 -11.061 14.679 1.00 90.81 105 SER A O 1
ATOM 809 N N . GLN A 1 106 ? -10.074 -11.276 14.619 1.00 94.44 106 GLN A N 1
ATOM 810 C CA . GLN A 1 106 ? -10.252 -10.460 13.419 1.00 94.44 106 GLN A CA 1
ATOM 811 C C . GLN A 1 106 ? -10.616 -9.041 13.812 1.00 94.44 106 GLN A C 1
ATOM 813 O O . GLN A 1 106 ? -11.559 -8.830 14.582 1.00 94.44 106 GLN A O 1
ATOM 818 N N . PHE A 1 107 ? -9.888 -8.078 13.261 1.00 94.50 107 PHE A N 1
ATOM 819 C CA . PHE A 1 107 ? -10.123 -6.671 13.526 1.00 94.50 107 PHE A CA 1
ATOM 820 C C . PHE A 1 107 ? -10.769 -5.970 12.336 1.00 94.50 107 PHE A C 1
ATOM 822 O O . PHE A 1 107 ? -10.616 -6.379 11.180 1.00 94.50 107 PHE A O 1
ATOM 829 N N . GLY A 1 108 ? -11.451 -4.872 12.642 1.00 94.44 108 GLY A N 1
ATOM 830 C CA . GLY A 1 108 ? -11.835 -3.861 11.669 1.00 94.44 108 GLY A CA 1
ATOM 831 C C . GLY A 1 108 ? -11.449 -2.475 12.167 1.00 94.44 108 GLY A C 1
ATOM 832 O O . GLY A 1 108 ? -11.801 -2.092 13.283 1.00 94.44 108 GLY A O 1
ATOM 833 N N . ALA A 1 109 ? -10.726 -1.728 11.341 1.00 93.56 109 ALA A N 1
ATOM 834 C CA . ALA A 1 109 ? -10.552 -0.287 11.462 1.00 93.56 109 ALA A CA 1
ATOM 835 C C . ALA A 1 109 ? -11.543 0.361 10.489 1.00 93.56 109 ALA A C 1
ATOM 837 O O . ALA A 1 109 ? -11.275 0.463 9.292 1.00 93.56 109 ALA A O 1
ATOM 838 N N . LEU A 1 110 ? -12.733 0.676 11.000 1.00 91.75 110 LEU A N 1
ATOM 839 C CA . LEU A 1 110 ? -13.856 1.168 10.210 1.00 91.75 110 LEU A CA 1
ATOM 840 C C . LEU A 1 110 ? -13.672 2.643 9.863 1.00 91.75 110 LEU A C 1
ATOM 842 O O . LEU A 1 110 ? -13.121 3.419 10.643 1.00 91.75 110 LEU A O 1
ATOM 846 N N . GLY A 1 111 ? -14.192 3.034 8.707 1.00 88.12 111 GLY A N 1
ATOM 847 C CA . GLY A 1 111 ? -14.062 4.389 8.190 1.00 88.12 111 GLY A CA 1
ATOM 848 C C . GLY A 1 111 ? -13.886 4.351 6.684 1.00 88.12 111 GLY A C 1
ATOM 849 O O . GLY A 1 111 ? -14.545 3.561 6.014 1.00 88.12 111 GLY A O 1
ATOM 850 N N . HIS A 1 112 ? -12.995 5.191 6.166 1.00 85.25 112 HIS A N 1
ATOM 851 C CA . HIS A 1 112 ? -12.582 5.114 4.770 1.00 85.25 112 HIS A CA 1
ATOM 852 C C . HIS A 1 112 ? -11.513 4.029 4.588 1.00 85.25 112 HIS A C 1
ATOM 854 O O . HIS A 1 112 ? -10.717 3.758 5.492 1.00 85.25 112 HIS A O 1
ATOM 860 N N . GLY A 1 113 ? -11.469 3.424 3.404 1.00 85.75 113 GLY A N 1
ATOM 861 C CA . GLY A 1 113 ? -10.335 2.597 3.007 1.00 85.75 113 GLY A CA 1
ATOM 862 C C . GLY A 1 113 ? -9.064 3.422 2.812 1.00 85.75 113 GLY A C 1
ATOM 863 O O . GLY A 1 113 ? -9.072 4.651 2.856 1.00 85.75 113 GLY A O 1
ATOM 864 N N . ILE A 1 114 ? -7.936 2.766 2.570 1.00 86.81 114 ILE A N 1
ATOM 865 C CA . ILE A 1 114 ? -6.732 3.449 2.092 1.00 86.81 114 ILE A CA 1
ATOM 866 C C . ILE A 1 114 ? -6.968 3.795 0.624 1.00 86.81 114 ILE A C 1
ATOM 868 O O . ILE A 1 114 ? -7.024 2.895 -0.214 1.00 86.81 114 ILE A O 1
ATOM 872 N N . HIS A 1 115 ? -7.112 5.080 0.324 1.00 85.38 115 HIS A N 1
ATOM 873 C CA . HIS A 1 115 ? -7.118 5.578 -1.047 1.00 85.38 115 HIS A CA 1
ATOM 874 C C . HIS A 1 115 ? -5.715 6.040 -1.422 1.00 85.38 115 HIS A C 1
ATOM 876 O O . HIS A 1 115 ? -4.958 6.529 -0.578 1.00 85.38 115 HIS A O 1
ATOM 882 N N . ASP A 1 116 ? -5.367 5.878 -2.691 1.00 81.12 116 ASP A N 1
ATOM 883 C CA . ASP A 1 116 ? -4.172 6.504 -3.227 1.00 81.12 116 ASP A CA 1
ATOM 884 C C . ASP A 1 116 ? -4.380 8.020 -3.340 1.00 81.12 116 ASP A C 1
ATOM 886 O O . ASP A 1 116 ? -5.403 8.477 -3.839 1.00 81.12 116 ASP A O 1
ATOM 890 N N . VAL A 1 117 ? -3.419 8.815 -2.870 1.00 76.12 117 VAL A N 1
ATOM 891 C CA . VAL A 1 117 ? -3.544 10.285 -2.849 1.00 76.12 117 VAL A CA 1
ATOM 892 C C . VAL A 1 117 ? -3.520 10.883 -4.259 1.00 76.12 117 VAL A C 1
ATOM 894 O O . VAL A 1 117 ? -4.101 11.942 -4.482 1.00 76.12 117 VAL A O 1
ATOM 897 N N . ASP A 1 118 ? -2.867 10.209 -5.208 1.00 78.25 118 ASP A N 1
ATOM 898 C CA . ASP A 1 118 ? -2.669 10.707 -6.566 1.00 78.25 118 ASP A CA 1
ATOM 899 C C . ASP A 1 118 ? -3.825 10.284 -7.489 1.00 78.25 118 ASP A C 1
ATOM 901 O O . ASP A 1 118 ? -4.237 11.064 -8.348 1.00 78.25 118 ASP A O 1
ATOM 905 N N . THR A 1 119 ? -4.365 9.068 -7.319 1.00 77.06 119 THR A N 1
ATOM 906 C CA . THR A 1 119 ? -5.474 8.548 -8.150 1.00 77.06 119 THR A CA 1
ATOM 907 C C . THR A 1 119 ? -6.854 8.689 -7.502 1.00 77.06 119 THR A C 1
ATOM 909 O O . THR A 1 119 ? -7.870 8.621 -8.194 1.00 77.06 119 THR A O 1
ATOM 912 N N . ASN A 1 120 ? -6.908 8.873 -6.179 1.00 81.00 120 ASN A N 1
ATOM 913 C CA . ASN A 1 120 ? -8.109 8.787 -5.340 1.00 81.00 120 ASN A CA 1
ATOM 914 C C . ASN A 1 120 ? -8.844 7.428 -5.411 1.00 81.00 120 ASN A C 1
ATOM 916 O O . ASN A 1 120 ? -9.950 7.279 -4.884 1.00 81.00 120 ASN A O 1
ATOM 920 N N . GLU A 1 121 ? -8.249 6.415 -6.040 1.00 81.75 121 GLU A N 1
ATOM 921 C CA . GLU A 1 121 ? -8.811 5.068 -6.104 1.00 81.75 121 GLU A CA 1
ATOM 922 C C . GLU A 1 121 ? -8.490 4.288 -4.826 1.00 81.75 121 GLU A C 1
ATOM 924 O O . GLU A 1 121 ? -7.463 4.505 -4.174 1.00 81.75 121 GLU A O 1
ATOM 929 N N . LEU A 1 122 ? -9.385 3.365 -4.463 1.00 84.44 122 LEU A N 1
ATOM 930 C CA . LEU A 1 122 ? -9.161 2.451 -3.353 1.00 84.44 122 LEU A CA 1
ATOM 931 C C . LEU A 1 122 ? -7.938 1.580 -3.660 1.00 84.44 122 LEU A C 1
ATOM 933 O O . LEU A 1 122 ? -7.920 0.838 -4.642 1.00 84.44 122 LEU A O 1
ATOM 937 N N . LEU A 1 123 ? -6.925 1.651 -2.800 1.00 84.50 123 LEU A N 1
ATOM 938 C CA . LEU A 1 123 ? -5.679 0.934 -3.009 1.00 84.50 123 LEU A CA 1
ATOM 939 C C . LEU A 1 123 ? -5.909 -0.575 -2.904 1.00 84.50 123 LEU A C 1
ATOM 941 O O . LEU A 1 123 ? -6.314 -1.083 -1.852 1.00 84.50 123 LEU A O 1
ATOM 945 N N . GLU A 1 124 ? -5.587 -1.312 -3.962 1.00 81.00 124 GLU A N 1
ATOM 946 C CA . GLU A 1 124 ? -5.628 -2.764 -3.898 1.00 81.00 124 GLU A CA 1
ATOM 947 C C . GLU A 1 124 ? -4.421 -3.297 -3.129 1.00 81.00 124 GLU A C 1
ATOM 949 O O . GLU A 1 124 ? -3.265 -3.005 -3.450 1.00 81.00 124 GLU A O 1
ATOM 954 N N . ILE A 1 125 ? -4.698 -4.102 -2.105 1.00 84.06 125 ILE A N 1
ATOM 955 C CA . ILE A 1 125 ? -3.672 -4.706 -1.265 1.00 84.06 125 ILE A CA 1
ATOM 956 C C . ILE A 1 125 ? -3.671 -6.222 -1.453 1.00 84.06 125 ILE A C 1
ATOM 958 O O . ILE A 1 125 ? -4.712 -6.871 -1.407 1.00 84.06 125 ILE A O 1
ATOM 962 N N . ALA A 1 126 ? -2.482 -6.798 -1.629 1.00 80.50 126 ALA A N 1
ATOM 963 C CA . ALA A 1 126 ? -2.305 -8.247 -1.545 1.00 80.50 126 ALA A CA 1
ATOM 964 C C . ALA A 1 126 ? -2.167 -8.690 -0.082 1.00 80.50 126 ALA A C 1
ATOM 966 O O . ALA A 1 126 ? -2.734 -9.695 0.340 1.00 80.50 126 ALA A O 1
ATOM 967 N N . LYS A 1 127 ? -1.385 -7.927 0.687 1.00 81.75 127 LYS A N 1
ATOM 968 C CA . LYS A 1 127 ? -1.121 -8.144 2.106 1.00 81.75 127 LYS A CA 1
ATOM 969 C C . LYS A 1 127 ? -0.594 -6.851 2.720 1.00 81.75 127 LYS A C 1
ATOM 971 O O . LYS A 1 127 ? 0.086 -6.085 2.040 1.00 81.75 127 LYS A O 1
ATOM 976 N N . GLY A 1 128 ? -0.870 -6.626 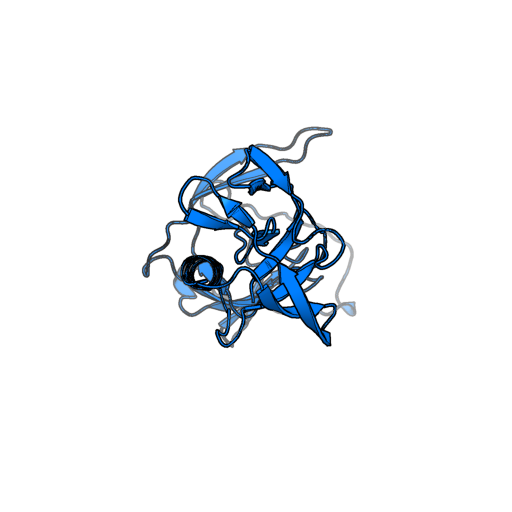3.996 1.00 88.81 128 GLY A N 1
ATOM 977 C CA . GLY A 1 128 ? -0.241 -5.571 4.782 1.00 88.81 128 GLY A CA 1
ATOM 978 C C . GLY A 1 128 ? 0.099 -6.056 6.185 1.00 88.81 128 GLY A C 1
ATOM 979 O O . GLY A 1 128 ? -0.299 -7.148 6.591 1.00 88.81 128 GLY A O 1
ATOM 980 N N . SER A 1 129 ? 0.820 -5.229 6.927 1.00 91.94 129 SER A N 1
ATOM 981 C CA . SER A 1 129 ? 1.217 -5.514 8.304 1.00 91.94 129 SER A CA 1
ATOM 982 C C . SER A 1 129 ? 0.631 -4.457 9.227 1.00 91.94 129 SER A C 1
ATOM 984 O O . SER A 1 129 ? 0.704 -3.266 8.924 1.00 91.94 129 SER A O 1
ATOM 986 N N . LEU A 1 130 ? 0.063 -4.892 10.349 1.00 92.44 130 LEU A N 1
ATOM 987 C CA . LEU A 1 130 ? -0.421 -4.010 11.403 1.00 92.44 130 LEU A CA 1
ATOM 988 C C . LEU A 1 130 ? 0.684 -3.839 12.445 1.00 92.44 130 LEU A C 1
ATOM 990 O O . LEU A 1 130 ? 1.137 -4.823 13.032 1.00 92.44 130 LEU A O 1
ATOM 994 N N . TYR A 1 131 ? 1.095 -2.597 12.684 1.00 91.75 131 TYR A N 1
ATOM 995 C CA . TYR A 1 131 ? 2.094 -2.257 13.692 1.00 91.75 131 TYR A CA 1
ATOM 996 C C . TYR A 1 131 ? 1.498 -1.374 14.781 1.00 91.75 131 TYR A C 1
ATOM 998 O O . TYR A 1 131 ? 0.659 -0.517 14.502 1.00 91.75 131 TYR A O 1
ATOM 1006 N N . GLU A 1 132 ? 1.988 -1.544 16.003 1.00 89.06 132 GLU A N 1
ATOM 1007 C CA . GLU A 1 132 ? 1.805 -0.561 17.060 1.00 89.06 132 GLU A CA 1
ATOM 1008 C C . GLU A 1 132 ? 2.508 0.746 16.663 1.00 89.06 132 GLU A C 1
ATOM 1010 O O . GLU A 1 132 ? 3.645 0.747 16.175 1.00 89.06 132 GLU A O 1
ATOM 1015 N N . THR A 1 133 ? 1.817 1.868 16.855 1.00 86.56 133 THR A N 1
ATOM 1016 C CA . THR A 1 133 ? 2.349 3.203 16.579 1.00 86.56 133 THR A CA 1
ATOM 1017 C C . THR A 1 133 ? 2.485 3.992 17.870 1.00 86.56 133 THR A C 1
ATOM 1019 O O . THR A 1 133 ? 1.626 3.928 18.747 1.00 86.56 133 THR A O 1
ATOM 1022 N N . SER A 1 134 ? 3.559 4.769 17.981 1.00 85.12 134 SER A N 1
ATOM 1023 C CA . SER A 1 134 ? 3.712 5.743 19.058 1.00 85.12 134 SER A CA 1
ATOM 1024 C C . SER A 1 134 ? 3.263 7.108 18.557 1.00 85.12 134 SER A C 1
ATOM 1026 O O . SER A 1 134 ? 3.866 7.654 17.632 1.00 85.12 134 SER A O 1
ATOM 1028 N N . ILE A 1 135 ? 2.224 7.671 19.172 1.00 84.88 135 ILE A N 1
ATOM 1029 C CA . ILE A 1 135 ? 1.762 9.027 18.861 1.00 84.88 135 ILE A CA 1
ATOM 1030 C C . ILE A 1 135 ? 2.784 10.029 19.402 1.00 84.88 135 ILE A C 1
ATOM 1032 O O . ILE A 1 135 ? 3.064 10.057 20.600 1.00 84.88 135 ILE A O 1
ATOM 1036 N N . SER A 1 136 ? 3.364 10.829 18.510 1.00 85.12 136 SER A N 1
ATOM 1037 C CA . SER A 1 136 ? 4.369 11.841 18.838 1.00 85.12 136 SER A CA 1
ATOM 1038 C C . SER A 1 136 ? 3.749 13.206 19.102 1.00 85.12 136 SER A C 1
ATOM 1040 O O . SER A 1 136 ? 4.253 13.953 19.938 1.00 85.12 136 SER A O 1
ATOM 1042 N N . SER A 1 137 ? 2.673 13.552 18.392 1.00 84.88 137 SER A N 1
ATOM 1043 C CA . SER A 1 137 ? 1.999 14.838 18.549 1.00 84.88 137 SER A CA 1
ATOM 1044 C C . SER A 1 137 ? 0.516 14.733 18.183 1.00 84.88 137 SER A C 1
ATOM 1046 O O . SER A 1 137 ? 0.092 13.855 17.429 1.00 84.88 137 SER A O 1
ATOM 1048 N N . ILE A 1 138 ? -0.289 15.631 18.748 1.00 86.69 138 ILE A N 1
ATOM 1049 C CA . ILE A 1 138 ? -1.698 15.791 18.389 1.00 86.69 138 ILE A CA 1
ATOM 1050 C C . ILE A 1 138 ? -1.907 17.259 18.048 1.00 86.69 138 ILE A C 1
ATOM 1052 O O . ILE A 1 138 ? -1.733 18.135 18.899 1.00 86.69 138 ILE A O 1
ATOM 1056 N N . GLN A 1 139 ? -2.313 17.521 16.811 1.00 89.12 139 GLN A N 1
ATOM 1057 C CA . GLN A 1 139 ? -2.741 18.837 16.377 1.00 89.12 139 GLN A CA 1
ATOM 1058 C C . GLN A 1 139 ? -4.241 18.965 16.618 1.00 89.12 139 GLN A C 1
ATOM 1060 O O . GLN A 1 139 ? -5.060 18.273 16.008 1.00 89.12 139 GLN A O 1
ATOM 1065 N N . LYS A 1 140 ? -4.616 19.865 17.525 1.00 88.81 140 LYS A N 1
ATOM 1066 C CA . LYS A 1 140 ? -6.022 20.176 17.765 1.00 88.81 140 LYS A CA 1
ATOM 1067 C C . LYS A 1 140 ? -6.618 20.829 16.513 1.00 88.81 140 LYS A C 1
ATOM 1069 O O . LYS A 1 140 ? -6.034 21.760 15.973 1.00 88.81 140 LYS A O 1
ATOM 1074 N N . GLY A 1 141 ? -7.782 20.345 16.087 1.00 90.94 141 GLY A N 1
ATOM 1075 C CA . GLY A 1 141 ? -8.548 20.979 15.017 1.00 90.94 141 GLY A CA 1
ATOM 1076 C C . GLY A 1 141 ? -9.151 22.307 15.462 1.00 90.94 141 GLY A C 1
ATOM 1077 O O . GLY A 1 141 ? -9.550 22.466 16.620 1.00 90.94 141 GLY A O 1
ATOM 1078 N N . GLU A 1 142 ? -9.244 23.237 14.524 1.00 93.62 142 GLU A N 1
ATOM 1079 C CA . GLU A 1 142 ? -9.846 24.556 14.697 1.00 93.62 142 GLU A CA 1
ATOM 1080 C C . GLU A 1 142 ? -10.894 24.790 13.607 1.00 93.62 142 GLU A C 1
ATOM 1082 O O . GLU A 1 142 ? -11.031 23.995 12.676 1.00 93.62 142 GLU A O 1
ATOM 1087 N N . ASP A 1 143 ? -11.684 25.854 13.732 1.00 91.94 143 ASP A N 1
ATOM 1088 C CA . ASP A 1 143 ? -12.715 26.140 12.737 1.00 91.94 143 ASP A CA 1
ATOM 1089 C C . ASP A 1 143 ? -12.092 26.303 11.340 1.00 91.94 143 ASP A C 1
ATOM 1091 O O . ASP A 1 143 ? -11.118 27.033 11.149 1.00 91.94 143 ASP A O 1
ATOM 1095 N N . GLY A 1 144 ? -12.610 25.549 10.371 1.00 91.38 144 GLY A N 1
ATOM 1096 C CA . GLY A 1 144 ? -12.059 25.463 9.016 1.00 91.38 14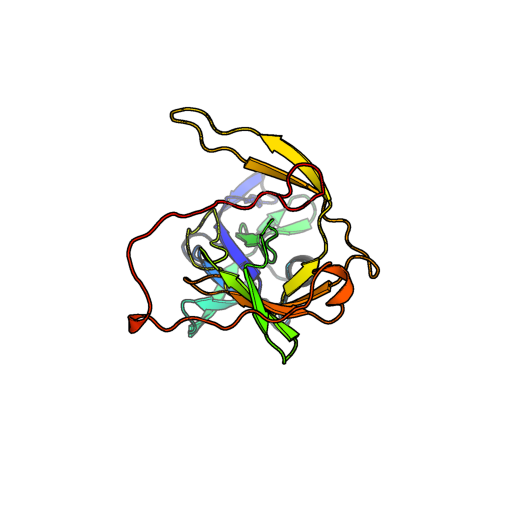4 GLY A CA 1
ATOM 1097 C C . GLY A 1 144 ? -10.786 24.618 8.846 1.00 91.38 144 GLY A C 1
ATOM 1098 O O . GLY A 1 144 ? -10.388 24.397 7.705 1.00 91.38 144 GLY A O 1
ATOM 1099 N N . SER A 1 145 ? -10.164 24.113 9.920 1.00 89.38 145 SER A N 1
ATOM 1100 C CA . SER A 1 145 ? -8.935 23.302 9.858 1.00 89.38 145 SER A CA 1
ATOM 1101 C C . SER A 1 145 ? -9.074 21.999 10.656 1.00 89.38 145 SER A C 1
ATOM 1103 O O . SER A 1 145 ? -9.062 22.033 11.891 1.00 89.38 145 SER A O 1
ATOM 1105 N N . PRO A 1 146 ? -9.195 20.829 10.000 1.00 88.75 146 PRO A N 1
ATOM 1106 C CA . PRO A 1 146 ? -9.259 19.561 10.715 1.00 88.75 146 PRO A CA 1
ATOM 1107 C C . PRO A 1 146 ? -7.985 19.332 11.537 1.00 88.75 146 PRO A C 1
ATOM 1109 O O . PRO A 1 146 ? -6.884 19.691 11.125 1.00 88.75 146 PRO A O 1
ATOM 1112 N N . GLY A 1 147 ? -8.152 18.735 12.717 1.00 89.75 147 GLY A N 1
ATOM 1113 C CA . GLY A 1 147 ? -7.028 18.299 13.542 1.00 89.75 147 GLY A CA 1
ATOM 1114 C C . GLY A 1 147 ? -6.351 17.057 12.971 1.00 89.75 147 GLY A C 1
ATOM 1115 O O . GLY A 1 147 ? -6.846 16.440 12.027 1.00 89.75 147 GLY A O 1
ATOM 1116 N N . GLY A 1 148 ? -5.244 16.656 13.586 1.00 86.94 148 GLY A N 1
ATOM 1117 C CA . GLY A 1 148 ? -4.449 15.521 13.136 1.00 86.94 148 GLY A CA 1
ATOM 1118 C C . GLY A 1 148 ? -3.698 14.842 14.270 1.00 86.94 148 GLY A C 1
ATOM 1119 O O . GLY A 1 148 ? -3.499 15.407 15.346 1.00 86.94 148 GLY A O 1
ATOM 1120 N N . MET A 1 149 ? -3.281 13.609 14.012 1.00 86.75 149 MET A N 1
ATOM 1121 C CA . MET A 1 149 ? -2.355 12.875 14.865 1.00 86.75 149 MET A CA 1
ATOM 1122 C C . MET A 1 149 ? -1.088 12.615 14.068 1.00 86.75 149 MET A C 1
ATOM 1124 O O . MET A 1 149 ? -1.155 12.123 12.942 1.00 86.75 149 MET A O 1
ATOM 1128 N N . GLU A 1 150 ? 0.054 12.919 14.668 1.00 86.00 150 GLU A N 1
ATOM 1129 C CA . GLU A 1 150 ? 1.351 12.519 14.145 1.00 86.00 150 GLU A CA 1
ATOM 1130 C C . GLU A 1 150 ? 1.885 11.393 15.013 1.00 86.00 150 GLU A C 1
ATOM 1132 O O . GLU A 1 150 ? 1.822 11.435 16.244 1.00 86.00 150 GLU A O 1
ATOM 1137 N N . GLY A 1 151 ? 2.419 10.375 14.361 1.00 84.56 151 GLY A N 1
ATOM 1138 C CA . GLY A 1 151 ? 2.944 9.206 15.030 1.00 84.56 151 GLY A CA 1
ATOM 1139 C C . GLY A 1 151 ? 4.103 8.616 14.260 1.00 84.56 151 GLY A C 1
ATOM 1140 O O . GLY A 1 151 ? 4.266 8.830 13.057 1.00 84.56 151 GLY A O 1
ATOM 1141 N N . VAL A 1 152 ? 4.914 7.860 14.984 1.00 85.56 152 VAL A N 1
ATOM 1142 C CA . VAL A 1 152 ? 6.043 7.124 14.434 1.00 85.56 152 VAL A CA 1
ATOM 1143 C C . VAL A 1 152 ? 5.691 5.644 14.432 1.00 85.56 152 VAL A C 1
ATOM 1145 O O . VAL A 1 152 ? 5.181 5.096 15.413 1.00 85.56 152 VAL A O 1
ATOM 1148 N N . ILE A 1 153 ? 5.971 4.992 13.308 1.00 86.56 153 ILE A N 1
ATOM 1149 C CA . ILE A 1 153 ? 5.873 3.542 13.164 1.00 86.56 153 ILE A CA 1
ATOM 1150 C C . ILE A 1 153 ? 7.297 2.998 13.187 1.00 86.56 153 ILE A C 1
ATOM 1152 O O . ILE A 1 153 ? 8.105 3.301 12.308 1.00 86.56 153 ILE A O 1
ATOM 1156 N N . VAL A 1 154 ? 7.621 2.202 14.205 1.00 86.44 154 VAL A N 1
ATOM 1157 C CA . VAL A 1 154 ? 8.934 1.562 14.310 1.00 86.44 154 VAL A CA 1
ATOM 1158 C C . VAL A 1 154 ? 8.822 0.132 13.797 1.00 86.44 154 VAL A C 1
ATOM 1160 O O . VAL A 1 154 ? 8.286 -0.746 14.473 1.00 86.44 154 VAL A O 1
ATOM 1163 N N . TYR A 1 155 ? 9.362 -0.098 12.600 1.00 86.25 155 TYR A N 1
ATOM 1164 C CA . TYR A 1 155 ? 9.340 -1.390 11.917 1.00 86.25 155 TYR A CA 1
ATOM 1165 C C . TYR A 1 155 ? 10.284 -2.400 12.584 1.00 86.25 155 TYR A C 1
ATOM 1167 O O . TYR A 1 155 ? 11.477 -2.463 12.286 1.00 86.25 155 TYR A O 1
ATOM 1175 N N . ASN A 1 156 ? 9.753 -3.217 13.489 1.00 87.12 156 ASN A N 1
ATOM 1176 C CA . ASN A 1 156 ? 10.467 -4.339 14.095 1.00 87.12 156 ASN A CA 1
ATOM 1177 C C . ASN A 1 156 ? 9.478 -5.462 14.468 1.00 87.12 156 ASN A C 1
ATOM 1179 O O . ASN A 1 156 ? 8.266 -5.302 14.349 1.00 87.12 156 ASN A O 1
ATOM 1183 N N . ARG A 1 157 ? 9.988 -6.617 14.913 1.00 85.88 157 ARG A N 1
ATOM 1184 C CA . ARG A 1 157 ? 9.128 -7.746 15.316 1.00 85.88 157 ARG A CA 1
ATOM 1185 C C . ARG A 1 157 ? 8.339 -7.486 16.603 1.00 85.88 157 ARG A C 1
ATOM 1187 O O . ARG A 1 157 ? 7.282 -8.074 16.770 1.00 85.88 157 ARG A O 1
ATOM 1194 N N . TYR A 1 158 ? 8.845 -6.633 17.491 1.00 85.94 158 TYR A N 1
ATOM 1195 C CA . TYR A 1 158 ? 8.216 -6.327 18.779 1.00 85.94 158 TYR A CA 1
ATOM 1196 C C . TYR A 1 158 ? 6.984 -5.436 18.654 1.00 85.94 158 TYR A C 1
ATOM 1198 O O . TYR A 1 158 ? 6.120 -5.513 19.514 1.00 85.94 158 TYR A O 1
ATOM 1206 N N . ASN A 1 159 ? 6.879 -4.653 17.586 1.00 88.62 159 ASN A N 1
ATOM 1207 C CA . ASN A 1 159 ? 5.738 -3.778 17.331 1.00 88.62 159 ASN A CA 1
ATOM 1208 C C . ASN A 1 159 ? 4.781 -4.366 16.292 1.00 88.62 159 ASN A C 1
ATOM 1210 O O . ASN A 1 159 ? 3.784 -3.737 15.964 1.00 88.62 159 ASN A O 1
ATOM 1214 N N . LEU A 1 160 ? 5.088 -5.532 15.712 1.00 91.62 160 LEU A N 1
ATOM 1215 C CA . LEU A 1 160 ? 4.180 -6.209 14.792 1.00 91.62 160 LEU A CA 1
ATOM 1216 C C . LEU A 1 160 ? 3.035 -6.830 15.600 1.00 91.62 160 LEU A C 1
ATOM 1218 O O . LEU A 1 160 ? 3.273 -7.697 16.444 1.00 91.62 160 LEU A O 1
ATOM 1222 N N . LEU A 1 161 ? 1.813 -6.377 15.326 1.00 92.50 161 LEU A N 1
ATOM 1223 C CA . LEU A 1 161 ? 0.594 -6.810 16.011 1.00 92.50 161 LEU A CA 1
ATOM 1224 C C . LEU A 1 161 ? -0.202 -7.837 15.204 1.00 92.50 161 LEU A C 1
ATOM 1226 O O . LEU A 1 161 ? -0.940 -8.625 15.789 1.00 92.50 161 LEU A O 1
ATOM 1230 N N . GLY A 1 162 ? -0.070 -7.829 13.878 1.00 93.31 162 GLY A N 1
ATOM 1231 C CA . GLY A 1 162 ? -0.760 -8.773 13.007 1.00 93.31 162 GLY A CA 1
ATOM 1232 C C . GLY A 1 162 ? -0.710 -8.371 11.539 1.00 93.31 162 GLY A C 1
ATOM 1233 O O . GLY A 1 162 ? 0.221 -7.697 11.088 1.00 93.31 162 GLY A O 1
ATOM 1234 N N . GLU A 1 163 ? -1.727 -8.771 10.784 1.00 94.69 163 GLU A N 1
ATOM 1235 C CA . GLU A 1 163 ? -1.741 -8.668 9.326 1.00 94.69 163 GLU A CA 1
ATOM 1236 C C . GLU A 1 163 ? -3.012 -7.995 8.817 1.00 94.69 163 GLU A C 1
ATOM 1238 O O . GLU A 1 163 ? -4.117 -8.250 9.290 1.00 94.69 163 GLU A O 1
ATOM 1243 N N . ILE A 1 164 ? -2.855 -7.159 7.797 1.00 94.38 164 ILE A N 1
ATOM 1244 C CA . ILE A 1 164 ? -3.954 -6.566 7.044 1.00 94.38 164 ILE A CA 1
ATOM 1245 C C . ILE A 1 164 ? -4.237 -7.470 5.847 1.00 94.38 164 ILE A C 1
ATOM 1247 O O . ILE A 1 164 ? -3.335 -7.777 5.064 1.00 94.38 164 ILE A O 1
ATOM 1251 N N . THR A 1 165 ? -5.496 -7.872 5.687 1.00 93.75 165 THR A N 1
ATOM 1252 C CA . THR A 1 165 ? -5.918 -8.787 4.616 1.00 93.75 165 THR A CA 1
ATOM 1253 C C . THR A 1 165 ? -6.868 -8.144 3.619 1.00 93.75 165 THR A C 1
ATOM 1255 O O . THR A 1 165 ? -6.960 -8.622 2.491 1.00 93.75 165 THR A O 1
ATOM 1258 N N . LYS A 1 166 ? -7.584 -7.076 4.003 1.00 92.88 166 LYS A N 1
ATOM 1259 C CA . LYS A 1 166 ? -8.521 -6.381 3.112 1.00 92.88 166 LYS A CA 1
ATOM 1260 C C . LYS A 1 166 ? -8.501 -4.877 3.332 1.00 92.88 166 LYS A C 1
ATOM 1262 O O . LYS A 1 166 ? -8.561 -4.408 4.467 1.00 92.88 166 LYS A O 1
ATOM 1267 N N . ASN A 1 167 ? -8.494 -4.150 2.224 1.00 92.50 167 ASN A N 1
ATOM 1268 C CA . ASN A 1 167 ? -8.801 -2.731 2.160 1.00 92.50 167 ASN A CA 1
ATOM 1269 C C . ASN A 1 167 ? -10.140 -2.578 1.434 1.00 92.50 167 ASN A C 1
ATOM 1271 O O . ASN A 1 167 ? -10.322 -3.158 0.365 1.00 92.50 167 ASN A O 1
ATOM 1275 N N . THR A 1 168 ? -11.094 -1.873 2.033 1.00 92.75 168 THR A N 1
ATOM 1276 C CA . THR A 1 168 ? -12.452 -1.717 1.496 1.00 92.75 168 THR A CA 1
ATOM 1277 C C . THR A 1 168 ? -12.927 -0.283 1.684 1.00 92.75 168 THR A C 1
ATOM 1279 O O . THR A 1 168 ? -12.417 0.425 2.546 1.00 92.75 168 THR A O 1
ATOM 1282 N N . GLU A 1 169 ? -13.982 0.107 0.975 1.00 91.00 169 GLU A N 1
ATOM 1283 C CA . GLU A 1 169 ? -14.651 1.405 1.166 1.00 91.00 169 GLU A CA 1
ATOM 1284 C C . GLU A 1 169 ? -15.155 1.639 2.602 1.00 91.00 169 GLU A C 1
ATOM 1286 O O . GLU A 1 169 ? -15.311 2.778 3.025 1.00 91.00 169 GLU A O 1
ATOM 1291 N N . ALA A 1 170 ? -15.411 0.568 3.365 1.00 92.56 170 ALA A N 1
ATOM 1292 C CA . ALA A 1 170 ? -15.886 0.640 4.749 1.00 92.56 170 ALA A CA 1
ATOM 1293 C C . ALA A 1 170 ? -14.754 0.564 5.793 1.00 92.56 170 ALA A C 1
ATOM 1295 O O . ALA A 1 170 ? -15.028 0.505 6.997 1.00 92.56 170 ALA A O 1
ATOM 1296 N N . GLY A 1 171 ? -13.497 0.526 5.344 1.00 93.25 171 GLY A N 1
ATOM 1297 C CA . GLY A 1 171 ? -12.318 0.462 6.195 1.00 93.25 171 GLY A CA 1
ATOM 1298 C C . GLY A 1 171 ? -11.427 -0.748 5.931 1.00 93.25 171 GLY A C 1
ATOM 1299 O O . GLY A 1 171 ? -11.534 -1.444 4.913 1.00 93.25 171 GLY A O 1
ATOM 1300 N N . ILE A 1 172 ? -10.522 -0.984 6.876 1.00 94.88 172 ILE A N 1
ATOM 1301 C CA . ILE A 1 172 ? -9.422 -1.943 6.774 1.00 94.88 172 ILE A CA 1
ATOM 1302 C C . ILE A 1 172 ? -9.685 -3.125 7.706 1.00 94.88 172 ILE A C 1
ATOM 1304 O O . ILE A 1 172 ? -10.049 -2.939 8.867 1.00 94.88 172 ILE A O 1
ATOM 1308 N N . PHE A 1 173 ? -9.459 -4.342 7.214 1.00 95.12 173 PHE A N 1
ATOM 1309 C CA . PHE A 1 173 ? -9.694 -5.574 7.963 1.00 95.12 173 PHE A CA 1
ATOM 1310 C C . PHE A 1 173 ? -8.477 -6.487 7.947 1.00 95.12 173 PHE A C 1
ATOM 1312 O O . PHE A 1 173 ? -7.699 -6.529 6.986 1.00 95.12 173 PHE A O 1
ATOM 1319 N N . GLY A 1 174 ? -8.347 -7.278 9.003 1.00 95.31 174 GLY A N 1
ATOM 1320 C CA . GLY A 1 174 ? -7.208 -8.159 9.177 1.00 95.31 174 GLY A CA 1
ATOM 1321 C C . GLY A 1 174 ? -7.301 -9.016 10.426 1.00 95.31 174 GLY A C 1
ATOM 1322 O O . GLY A 1 174 ? -8.377 -9.184 11.001 1.00 95.31 174 GLY A O 1
ATOM 1323 N N . THR A 1 175 ? -6.161 -9.557 10.832 1.00 94.94 175 THR A N 1
ATOM 1324 C CA . THR A 1 175 ? -6.009 -10.374 12.036 1.00 94.94 175 THR A CA 1
ATOM 1325 C C . THR A 1 175 ? -4.994 -9.749 12.980 1.00 94.94 175 THR A C 1
ATOM 1327 O O . THR A 1 175 ? -4.057 -9.084 12.541 1.00 94.94 175 THR A O 1
ATOM 1330 N N . VAL A 1 176 ? -5.193 -9.957 14.279 1.00 93.06 176 VAL A N 1
ATOM 1331 C CA . VAL A 1 176 ? -4.270 -9.547 15.342 1.00 93.06 176 VAL A CA 1
ATOM 1332 C C . VAL A 1 176 ? -3.755 -10.799 16.036 1.00 93.06 176 VAL A C 1
ATOM 1334 O O . VAL A 1 176 ? -4.542 -11.594 16.538 1.00 93.06 176 VAL A O 1
ATOM 1337 N N . ASP A 1 177 ? -2.440 -10.960 16.092 1.00 88.31 177 ASP A N 1
ATOM 1338 C CA . ASP A 1 177 ? -1.801 -12.091 16.765 1.00 88.31 177 ASP A CA 1
ATOM 1339 C C . ASP A 1 177 ? -1.570 -11.798 18.255 1.00 88.31 177 ASP A C 1
ATOM 1341 O O . ASP A 1 177 ? -1.614 -12.701 19.089 1.00 88.31 177 ASP A O 1
ATOM 1345 N N . ARG A 1 178 ? -1.345 -10.523 18.604 1.00 82.88 178 ARG A N 1
ATOM 1346 C CA . ARG A 1 178 ? -1.002 -10.063 19.963 1.00 82.88 178 ARG A CA 1
ATOM 1347 C C . ARG A 1 178 ? -2.079 -9.137 20.524 1.00 82.88 178 ARG A C 1
ATOM 1349 O O . ARG A 1 178 ? -1.914 -7.924 20.589 1.00 82.88 178 ARG A O 1
ATOM 1356 N N . ILE A 1 179 ? -3.208 -9.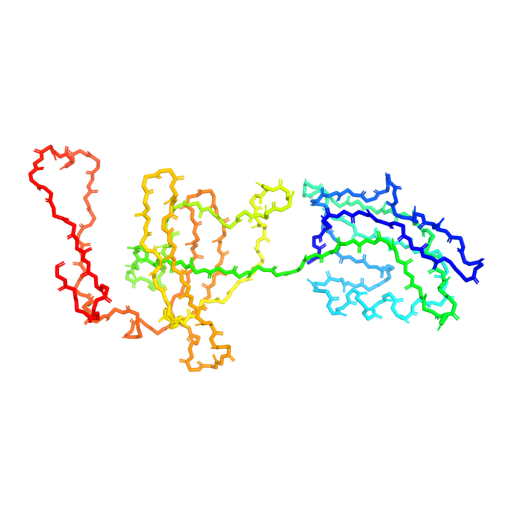728 20.912 1.00 79.50 179 ILE A N 1
ATOM 1357 C CA . ILE A 1 179 ? -4.392 -8.999 21.406 1.00 79.50 179 ILE A CA 1
ATOM 1358 C C . ILE A 1 179 ? -4.101 -8.249 22.711 1.00 79.50 179 ILE A C 1
ATOM 1360 O O . ILE A 1 179 ? -4.568 -7.123 22.875 1.00 79.50 179 ILE A O 1
ATOM 1364 N N . ASP A 1 180 ? -3.304 -8.846 23.601 1.00 77.94 180 ASP A N 1
ATOM 1365 C CA . ASP A 1 180 ? -2.914 -8.241 24.884 1.00 77.94 180 ASP A CA 1
ATOM 1366 C C . ASP A 1 180 ? -2.118 -6.933 24.693 1.00 77.94 180 ASP A C 1
ATOM 1368 O O . ASP A 1 180 ? -2.207 -6.033 25.522 1.00 77.94 180 ASP A O 1
ATOM 1372 N N . GLU A 1 181 ? -1.402 -6.827 23.564 1.00 76.06 181 GLU A N 1
ATOM 1373 C CA . GLU A 1 181 ? -0.804 -5.613 22.972 1.00 76.06 181 GLU A CA 1
ATOM 1374 C C . GLU A 1 181 ? -1.783 -4.448 22.802 1.00 76.06 181 GLU A C 1
ATOM 1376 O O . GLU A 1 181 ? -1.489 -3.281 23.052 1.00 76.06 181 GLU A O 1
ATOM 1381 N N . LEU A 1 182 ? -2.971 -4.778 22.307 1.00 73.62 182 LEU A N 1
ATOM 1382 C CA . LEU A 1 182 ? -3.873 -3.805 21.708 1.00 73.62 182 LEU A CA 1
ATOM 1383 C C . LEU A 1 182 ? -4.961 -3.330 22.676 1.00 73.62 182 LEU A C 1
ATOM 1385 O O . LEU A 1 182 ? -5.400 -2.183 22.591 1.00 73.62 182 LEU A O 1
ATOM 1389 N N . PHE A 1 183 ? -5.411 -4.198 23.586 1.00 74.56 183 PHE A N 1
ATOM 1390 C CA . PHE A 1 183 ? -6.527 -3.910 24.483 1.00 74.56 183 PHE A CA 1
ATOM 1391 C C . PHE A 1 183 ? -6.178 -4.204 25.940 1.00 74.56 183 PHE A C 1
ATOM 1393 O O . PHE A 1 183 ? -5.994 -5.354 26.332 1.00 74.56 183 PHE A O 1
ATOM 1400 N N . ALA A 1 184 ? -6.195 -3.151 26.762 1.00 75.12 184 ALA A N 1
ATOM 1401 C CA . ALA A 1 184 ? -6.062 -3.267 28.214 1.00 75.12 184 ALA A CA 1
ATOM 1402 C C . ALA A 1 184 ? -7.290 -3.926 28.877 1.00 75.12 184 ALA A C 1
ATOM 1404 O O . ALA A 1 184 ? -7.153 -4.588 29.903 1.00 75.12 184 ALA A O 1
ATOM 1405 N N . ASP A 1 185 ? -8.484 -3.751 28.298 1.00 78.44 185 ASP A N 1
ATOM 1406 C CA . ASP A 1 185 ? -9.723 -4.416 28.714 1.00 78.44 185 ASP A CA 1
ATOM 1407 C C . ASP A 1 185 ? -10.268 -5.236 27.544 1.00 78.44 185 ASP A C 1
ATOM 1409 O O . ASP A 1 185 ? -10.591 -4.697 26.486 1.00 78.44 185 ASP A O 1
ATOM 1413 N N . GLN A 1 186 ? -10.356 -6.546 27.748 1.00 80.25 186 GLN A N 1
ATOM 1414 C CA . GLN A 1 186 ? -10.812 -7.510 26.748 1.00 80.25 186 GLN A CA 1
ATOM 1415 C C . GLN A 1 186 ? -12.229 -8.011 27.027 1.00 80.25 186 GLN A C 1
ATOM 1417 O O . GLN A 1 186 ? -12.674 -8.979 26.411 1.00 80.25 186 GLN A O 1
ATOM 1422 N N . THR A 1 187 ? -12.947 -7.379 27.961 1.00 86.38 187 THR A N 1
ATOM 1423 C CA . THR A 1 187 ? -14.337 -7.724 28.256 1.00 86.38 187 THR A CA 1
ATOM 1424 C C . THR A 1 187 ? -15.185 -7.520 26.997 1.00 86.38 187 THR A C 1
ATOM 1426 O O . THR A 1 187 ? -15.342 -6.380 26.546 1.00 86.38 187 THR A O 1
ATOM 1429 N N . PRO A 1 188 ? -15.756 -8.587 26.404 1.00 86.31 188 PRO A N 1
ATOM 1430 C CA . PRO A 1 188 ? -16.495 -8.452 25.160 1.00 86.31 188 PRO A CA 1
ATOM 1431 C C . PRO A 1 188 ? -17.739 -7.588 25.349 1.00 86.31 188 PRO A C 1
ATOM 1433 O O . PRO A 1 188 ? -18.522 -7.783 26.282 1.00 86.31 188 PRO A O 1
ATOM 1436 N N . LEU A 1 189 ? -17.952 -6.660 24.422 1.00 87.56 189 LEU A N 1
ATOM 1437 C CA . LEU A 1 189 ? -19.175 -5.871 24.351 1.00 87.56 189 LEU A CA 1
ATOM 1438 C C . LEU A 1 189 ? -20.153 -6.534 23.384 1.00 87.56 189 LEU A C 1
ATOM 1440 O O . LEU A 1 189 ? -19.785 -6.942 22.282 1.00 87.56 189 LEU A O 1
ATOM 1444 N N . LYS A 1 190 ? -21.423 -6.629 23.787 1.00 87.50 190 LYS A N 1
ATOM 1445 C CA . LYS A 1 190 ? -22.481 -7.125 22.905 1.00 87.50 190 LYS A CA 1
ATOM 1446 C C . LYS A 1 190 ? -22.726 -6.099 21.793 1.00 87.50 190 LYS A C 1
ATOM 1448 O O . LYS A 1 190 ? -22.986 -4.933 22.081 1.00 87.50 190 LYS A O 1
ATOM 1453 N N . ALA A 1 191 ? -22.667 -6.542 20.539 1.00 86.38 191 ALA A N 1
ATOM 1454 C CA . ALA A 1 191 ? -23.087 -5.729 19.404 1.00 86.38 191 ALA A CA 1
ATOM 1455 C C . ALA A 1 191 ? -24.612 -5.543 19.436 1.00 86.38 191 ALA A C 1
ATOM 1457 O O . ALA A 1 191 ? -25.347 -6.512 19.639 1.00 86.38 191 ALA A O 1
ATOM 1458 N N . GLY A 1 192 ? -25.063 -4.300 19.274 1.00 88.75 192 GLY A N 1
ATOM 1459 C CA . GLY A 1 192 ? -26.482 -3.965 19.196 1.00 88.75 192 GLY A CA 1
ATOM 1460 C C . GLY A 1 192 ? -27.012 -4.064 17.768 1.00 88.75 192 GLY A C 1
ATOM 1461 O O . GLY A 1 192 ? -26.322 -3.706 16.812 1.00 88.75 192 GLY A O 1
ATOM 1462 N N . GLU A 1 193 ? -28.249 -4.519 17.631 1.00 92.00 193 GLU A N 1
ATOM 1463 C CA . GLU A 1 193 ? -28.984 -4.547 16.372 1.00 92.00 193 GLU A CA 1
ATOM 1464 C C . GLU A 1 193 ? -29.482 -3.149 15.993 1.00 92.00 193 GLU A C 1
ATOM 1466 O O . GLU A 1 193 ? -29.741 -2.291 16.839 1.00 92.00 193 GLU A O 1
ATOM 1471 N N . LYS A 1 194 ? -29.723 -2.921 14.698 1.00 92.31 194 LYS A N 1
ATOM 1472 C CA . LYS A 1 194 ? -30.254 -1.635 14.208 1.00 92.31 194 LYS A CA 1
ATOM 1473 C C . LYS A 1 194 ? -31.589 -1.256 14.865 1.00 92.31 194 LYS A C 1
ATOM 1475 O O . LYS A 1 194 ? -31.884 -0.076 15.027 1.00 92.31 194 LYS A O 1
ATOM 1480 N N . THR A 1 195 ? -32.397 -2.251 15.225 1.00 95.62 195 THR A N 1
ATOM 1481 C CA . THR A 1 195 ? -33.690 -2.070 15.899 1.00 95.62 195 THR A CA 1
ATOM 1482 C C . THR A 1 195 ? -33.564 -1.669 17.366 1.00 95.62 195 THR A C 1
ATOM 1484 O O . THR A 1 195 ? -34.540 -1.192 17.927 1.00 95.62 195 THR A O 1
ATOM 1487 N N . GLU A 1 196 ? -32.394 -1.852 17.984 1.00 92.94 196 GLU A N 1
ATOM 1488 C CA . GLU A 1 196 ? -32.115 -1.460 19.374 1.00 92.94 196 GLU A CA 1
ATOM 1489 C C . GLU A 1 196 ? -31.628 0.002 19.477 1.00 92.94 196 GLU A C 1
ATOM 1491 O O . GLU A 1 196 ? -31.348 0.491 20.570 1.00 92.94 196 GLU A O 1
ATOM 1496 N N . ILE A 1 197 ? -31.504 0.717 18.348 1.00 91.19 197 ILE A N 1
ATOM 1497 C CA . ILE A 1 197 ? -31.031 2.106 18.318 1.00 91.19 197 ILE A CA 1
ATOM 1498 C C . ILE A 1 197 ? -32.151 3.055 18.758 1.00 91.19 197 ILE A C 1
ATOM 1500 O O . ILE A 1 197 ? -33.128 3.269 18.039 1.00 91.19 197 ILE A O 1
ATOM 1504 N N . GLU A 1 198 ? -31.943 3.714 19.895 1.00 93.19 198 GLU A N 1
ATOM 1505 C CA . GLU A 1 198 ? -32.843 4.729 20.442 1.00 93.19 198 GLU A CA 1
ATOM 1506 C C . GLU A 1 198 ? -32.096 6.037 20.740 1.00 93.19 198 GLU A C 1
ATOM 1508 O O . GLU A 1 198 ? -30.891 6.056 20.998 1.00 93.19 198 GLU A O 1
ATOM 1513 N N . LYS A 1 199 ? -32.810 7.169 20.709 1.00 95.00 199 LYS A N 1
ATOM 1514 C CA . LYS A 1 199 ? -32.230 8.460 21.105 1.00 95.00 199 LYS A CA 1
ATOM 1515 C C . LYS A 1 199 ? -32.088 8.511 22.623 1.00 95.00 199 LYS A C 1
ATOM 1517 O O . LYS A 1 199 ? -33.059 8.306 23.342 1.00 95.00 199 LYS A O 1
ATOM 1522 N N . GLY A 1 200 ? -30.912 8.895 23.102 1.00 94.19 200 GLY A N 1
ATOM 1523 C CA . GLY A 1 200 ? -30.654 9.062 24.526 1.00 94.19 200 GLY A CA 1
ATOM 1524 C C . GLY A 1 200 ? -29.365 9.836 24.795 1.00 94.19 200 GLY A C 1
ATOM 1525 O O . GLY A 1 200 ? -28.698 10.279 23.856 1.00 94.19 200 GLY A O 1
ATOM 1526 N N . PRO A 1 201 ? -29.008 10.025 26.075 1.00 93.12 201 PRO A N 1
ATOM 1527 C CA . PRO A 1 201 ? -27.730 10.611 26.451 1.00 93.12 201 PRO A CA 1
ATOM 1528 C C . PRO A 1 201 ? -26.564 9.789 25.890 1.00 93.12 201 PRO A C 1
ATOM 1530 O O . PRO A 1 201 ? -26.530 8.571 26.045 1.00 93.12 201 PRO A O 1
ATOM 1533 N N . ALA A 1 202 ? -25.587 10.463 25.287 1.00 89.81 202 ALA A N 1
ATOM 1534 C CA . ALA A 1 202 ? -24.361 9.852 24.785 1.00 89.81 202 ALA A CA 1
ATOM 1535 C C . ALA A 1 202 ? -23.147 10.346 25.583 1.00 89.81 202 ALA A C 1
ATOM 1537 O O . ALA A 1 202 ? -23.156 11.445 26.140 1.00 89.81 202 ALA A O 1
ATOM 1538 N N . LYS A 1 203 ? -22.091 9.531 25.629 1.00 87.75 203 LYS A N 1
ATOM 1539 C CA . LYS A 1 203 ? -20.788 9.897 26.194 1.00 87.75 203 LYS A CA 1
ATOM 1540 C C . LYS A 1 203 ? -19.705 9.592 25.168 1.00 87.75 203 LYS A C 1
ATOM 1542 O O . LYS A 1 203 ? -19.758 8.550 24.522 1.00 87.75 203 LYS A O 1
ATOM 1547 N N . ILE A 1 204 ? -18.733 10.488 25.046 1.00 84.38 204 ILE A N 1
ATOM 1548 C CA . ILE A 1 204 ? -17.531 10.277 24.237 1.00 84.38 204 ILE A CA 1
ATOM 1549 C C . ILE A 1 204 ? -16.428 9.841 25.191 1.00 84.38 204 ILE A C 1
ATOM 1551 O O . ILE A 1 204 ? -16.157 10.551 26.159 1.00 84.38 204 ILE A O 1
ATOM 1555 N N . ARG A 1 205 ? -15.823 8.682 24.920 1.00 82.38 205 ARG A N 1
ATOM 1556 C CA . ARG A 1 205 ? -14.647 8.212 25.654 1.00 82.38 205 ARG A CA 1
ATOM 1557 C C . ARG A 1 205 ? -13.372 8.717 24.997 1.00 82.38 205 ARG A C 1
ATOM 1559 O O . ARG A 1 205 ? -13.302 8.787 23.772 1.00 82.38 205 ARG A O 1
ATOM 1566 N N . CYS A 1 206 ? -12.373 9.052 25.802 1.00 77.56 206 CYS A N 1
ATOM 1567 C CA . CYS A 1 206 ? -11.097 9.585 25.329 1.00 77.56 206 CYS A CA 1
ATOM 1568 C C . CYS A 1 206 ? -9.937 8.940 26.095 1.00 77.56 206 CYS A C 1
ATOM 1570 O O . CYS A 1 206 ? -10.068 8.704 27.291 1.00 77.56 206 CYS A O 1
ATOM 1572 N N . CYS A 1 207 ? -8.813 8.668 25.422 1.00 75.81 207 CYS A N 1
ATOM 1573 C CA . CYS A 1 207 ? -7.589 8.154 26.053 1.00 75.81 207 CYS A CA 1
ATOM 1574 C C . CYS A 1 207 ? -6.336 8.987 25.729 1.00 75.81 207 CYS A C 1
ATOM 1576 O O . CYS A 1 207 ? -5.220 8.474 25.745 1.00 75.81 207 CYS A O 1
ATOM 1578 N N . VAL A 1 208 ? -6.508 10.274 25.412 1.00 70.69 208 VAL A N 1
ATOM 1579 C CA . VAL A 1 208 ? -5.412 11.161 24.971 1.00 70.69 208 VAL A CA 1
ATOM 1580 C C . VAL A 1 208 ? -4.290 11.299 26.014 1.00 70.69 208 VAL A C 1
ATOM 1582 O O . VAL A 1 208 ? -3.148 11.539 25.641 1.00 70.69 208 VAL A O 1
ATOM 1585 N N . ASP A 1 209 ? -4.577 11.110 27.304 1.00 74.56 209 ASP A N 1
ATOM 1586 C CA . ASP A 1 209 ? -3.587 11.131 28.392 1.00 74.56 209 ASP A CA 1
ATOM 1587 C C . ASP A 1 209 ? -3.159 9.730 28.871 1.00 74.56 209 ASP A C 1
ATOM 1589 O O . ASP A 1 209 ? -2.587 9.586 29.952 1.00 74.56 209 ASP A O 1
ATOM 1593 N N . GLY A 1 210 ? -3.431 8.691 28.075 1.00 69.56 210 GLY A N 1
ATOM 1594 C CA . GLY A 1 210 ? -3.069 7.306 28.379 1.00 69.56 210 GLY A CA 1
ATOM 1595 C C . GLY A 1 210 ? -4.053 6.571 29.294 1.00 69.56 210 GLY A C 1
ATOM 1596 O O . GLY A 1 210 ? -3.841 5.395 29.579 1.00 69.56 210 GLY A O 1
ATOM 1597 N N . ALA A 1 211 ? -5.142 7.215 29.730 1.00 74.69 211 ALA A N 1
ATOM 1598 C CA . ALA A 1 211 ? -6.208 6.576 30.500 1.00 74.69 211 ALA A CA 1
ATOM 1599 C C . ALA A 1 211 ? -7.571 6.783 29.830 1.00 74.69 211 ALA A C 1
ATOM 1601 O O . ALA A 1 211 ? -7.932 7.900 29.472 1.00 74.69 211 ALA A O 1
ATOM 1602 N N . VAL A 1 212 ? -8.356 5.712 29.684 1.00 76.88 212 VAL A N 1
ATOM 1603 C CA . VAL A 1 212 ? -9.718 5.810 29.137 1.00 76.88 212 VAL A CA 1
ATOM 1604 C C . VAL A 1 212 ? -10.626 6.514 30.151 1.00 76.88 212 VAL A C 1
ATOM 1606 O O . VAL A 1 212 ? -10.815 6.017 31.263 1.00 76.88 212 VAL A O 1
ATOM 1609 N N . LYS A 1 213 ? -11.199 7.655 29.759 1.00 75.88 213 LYS A N 1
ATOM 1610 C CA . LYS A 1 213 ? -12.178 8.444 30.529 1.00 75.88 213 LYS A CA 1
ATOM 1611 C C . LYS A 1 213 ? -13.527 8.488 29.826 1.00 75.88 213 LYS A C 1
ATOM 1613 O O . LYS A 1 213 ? -13.522 8.534 28.576 1.00 75.88 213 LYS A O 1
#

Secondary structure (DSSP, 8-state):
-EEEEEE--EE-TTS-EE-TTTTTS-TT-EEEEETTEE--SHHHHHHHHHT--SSEEEEEEEETTEEEEEEEEPEEPTTS-EE--EEEE----------EE-TTSEEEEESS--B-TTT-SBPP-S-EEEE-EEEEEEE--BTTB--EEEEEE--SSSSEEEEEEEEETTEEEEEES-HHHH-S---PPPPPPGGG-----------TTSS--

pLDDT: mean 88.72, std 5.72, range [69.56, 97.38]